Protein AF-A0A9X7XUT9-F1 (afdb_monomer_lite)

pLDDT: mean 89.84, std 11.1, range [37.28, 97.69]

Structure (mmCIF, N/CA/C/O backbone):
data_AF-A0A9X7XUT9-F1
#
_entry.id   AF-A0A9X7XUT9-F1
#
loop_
_atom_site.group_PDB
_atom_site.id
_atom_site.type_symbol
_atom_site.label_atom_id
_atom_site.label_alt_id
_atom_site.label_comp_id
_atom_site.label_asym_id
_atom_site.label_entity_id
_atom_site.label_seq_id
_atom_site.pdbx_PDB_ins_code
_atom_site.Cartn_x
_atom_site.Cartn_y
_atom_site.Cartn_z
_atom_site.occupancy
_atom_site.B_iso_or_equiv
_atom_site.auth_seq_id
_atom_site.auth_comp_id
_atom_site.auth_asym_id
_atom_site.auth_atom_id
_atom_site.pdbx_PDB_model_num
ATOM 1 N N . MET A 1 1 ? 2.422 16.753 -1.104 1.00 60.84 1 MET A N 1
ATOM 2 C CA . MET A 1 1 ? 2.323 15.382 -1.635 1.00 60.84 1 MET A CA 1
ATOM 3 C C . MET A 1 1 ? 1.479 15.443 -2.886 1.00 60.84 1 MET A C 1
ATOM 5 O O . MET A 1 1 ? 0.361 15.949 -2.810 1.00 60.84 1 MET A O 1
ATOM 9 N N . LEU A 1 2 ? 2.039 15.047 -4.026 1.00 81.19 2 LEU A N 1
ATOM 10 C CA . LEU A 1 2 ? 1.293 14.990 -5.283 1.00 81.19 2 LEU A CA 1
ATOM 11 C C . LEU A 1 2 ? 0.638 13.613 -5.379 1.00 81.19 2 LEU A C 1
ATOM 13 O O . LEU A 1 2 ? 1.301 12.605 -5.171 1.00 81.19 2 LEU A O 1
ATOM 17 N N . LEU A 1 3 ? -0.667 13.579 -5.647 1.00 90.44 3 LEU A N 1
ATOM 18 C CA . LEU A 1 3 ? -1.390 12.321 -5.813 1.00 90.44 3 LEU A CA 1
ATOM 19 C C . LEU A 1 3 ? -1.225 11.827 -7.249 1.00 90.44 3 LEU A C 1
ATOM 21 O O . LEU A 1 3 ? -1.396 12.599 -8.193 1.00 90.44 3 LEU A O 1
ATOM 25 N N . VAL A 1 4 ? -0.938 10.542 -7.399 1.00 94.31 4 VAL A N 1
ATOM 26 C CA . VAL A 1 4 ? -0.835 9.857 -8.686 1.00 94.31 4 VAL A CA 1
ATOM 27 C C . VAL A 1 4 ? -2.246 9.533 -9.176 1.00 94.31 4 VAL A C 1
ATOM 29 O O . VAL A 1 4 ? -3.035 8.929 -8.453 1.00 94.31 4 VAL A O 1
ATOM 32 N N . SER A 1 5 ? -2.604 9.944 -10.393 1.00 96.69 5 SER A N 1
ATOM 33 C CA . SER A 1 5 ? -3.893 9.566 -10.989 1.00 96.69 5 SER A CA 1
ATOM 34 C C . SER A 1 5 ? -3.894 8.093 -11.431 1.00 96.69 5 SER A C 1
ATOM 36 O O . SER A 1 5 ? -2.826 7.525 -11.662 1.00 96.69 5 SER A O 1
ATOM 38 N N . PRO A 1 6 ? -5.064 7.459 -11.634 1.00 97.12 6 PRO A N 1
ATOM 39 C CA . PRO A 1 6 ? -5.130 6.110 -12.200 1.00 97.12 6 PRO A CA 1
ATOM 40 C C . PRO A 1 6 ? -4.417 5.987 -13.552 1.00 97.12 6 PRO A C 1
ATOM 42 O O . PRO A 1 6 ? -3.725 5.009 -13.806 1.00 97.12 6 PRO A O 1
ATOM 45 N N . GLU A 1 7 ? -4.547 6.990 -14.421 1.00 97.19 7 GLU A N 1
ATOM 46 C CA . GLU A 1 7 ? -3.875 6.999 -15.722 1.00 97.19 7 GLU A CA 1
ATOM 47 C C . GLU A 1 7 ? -2.352 7.093 -15.569 1.00 97.19 7 GLU A C 1
ATOM 49 O O . GLU A 1 7 ? -1.615 6.387 -16.255 1.00 97.19 7 GLU A O 1
ATOM 54 N N . GLN A 1 8 ? -1.870 7.930 -14.644 1.00 96.06 8 GLN A N 1
ATOM 55 C CA . GLN A 1 8 ? -0.443 8.012 -14.334 1.00 96.06 8 GLN A CA 1
ATOM 56 C C . GLN A 1 8 ? 0.074 6.696 -13.752 1.00 96.06 8 GLN A C 1
ATOM 58 O O . GLN A 1 8 ? 1.130 6.233 -14.168 1.00 96.06 8 GLN A O 1
ATOM 63 N N . TRP A 1 9 ? -0.682 6.072 -12.848 1.00 96.75 9 TRP A N 1
ATOM 64 C CA . TRP A 1 9 ? -0.331 4.787 -12.254 1.00 96.75 9 TRP A CA 1
ATOM 65 C C . TRP A 1 9 ? -0.174 3.701 -13.320 1.00 96.75 9 TRP A C 1
ATOM 67 O O . TRP A 1 9 ? 0.872 3.067 -13.404 1.00 96.75 9 TRP A O 1
ATOM 77 N N . ALA A 1 10 ? -1.170 3.554 -14.199 1.00 96.12 10 ALA A N 1
ATOM 78 C CA . ALA A 1 10 ? -1.128 2.593 -15.299 1.00 96.12 10 ALA A CA 1
ATOM 79 C C . ALA A 1 10 ? 0.067 2.833 -16.239 1.00 96.12 10 ALA A C 1
ATOM 81 O O . ALA A 1 10 ? 0.719 1.890 -16.693 1.00 96.12 10 ALA A O 1
ATOM 82 N N . ASN A 1 11 ? 0.376 4.103 -16.522 1.00 96.12 11 ASN A N 1
ATOM 83 C CA . ASN A 1 11 ? 1.536 4.467 -17.327 1.00 96.12 11 ASN A CA 1
ATOM 84 C C . ASN A 1 11 ? 2.850 4.092 -16.638 1.00 96.12 11 ASN A C 1
ATOM 86 O O . ASN A 1 11 ? 3.762 3.621 -17.316 1.00 96.12 11 ASN A O 1
ATOM 90 N N . TRP A 1 12 ? 2.954 4.271 -15.319 1.00 96.31 12 TRP A N 1
ATOM 91 C CA . TRP A 1 12 ? 4.146 3.902 -14.563 1.00 96.31 12 TRP A CA 1
ATOM 92 C C . TRP A 1 12 ? 4.311 2.391 -14.419 1.00 96.31 12 TRP A C 1
ATOM 94 O O . TRP A 1 12 ? 5.412 1.908 -14.674 1.00 96.31 12 TRP A O 1
ATOM 104 N N . ASP A 1 13 ? 3.239 1.640 -14.147 1.00 95.06 13 ASP A N 1
ATOM 105 C CA . ASP A 1 13 ? 3.275 0.172 -14.175 1.00 95.06 13 ASP A CA 1
ATOM 106 C C . ASP A 1 13 ? 3.800 -0.312 -15.536 1.00 95.06 13 ASP A C 1
ATOM 108 O O . ASP A 1 13 ? 4.730 -1.115 -15.611 1.00 95.06 13 ASP A O 1
ATOM 112 N N . LYS A 1 14 ? 3.255 0.223 -16.639 1.00 95.38 14 LYS A N 1
ATOM 113 C CA . LYS A 1 14 ? 3.696 -0.122 -17.998 1.00 95.38 14 LYS A CA 1
ATOM 114 C C . LYS A 1 14 ? 5.134 0.319 -18.270 1.00 95.38 14 LYS A C 1
ATOM 116 O O . LYS A 1 14 ? 5.873 -0.381 -18.968 1.00 95.38 14 LYS A O 1
ATOM 121 N N . TRP A 1 15 ? 5.534 1.487 -17.777 1.00 95.81 15 TRP A N 1
ATOM 122 C CA . TRP A 1 15 ? 6.884 2.004 -17.956 1.00 95.81 15 TRP A CA 1
ATOM 123 C C . TRP A 1 15 ? 7.905 1.096 -17.274 1.00 95.81 15 TRP A C 1
ATOM 125 O O . TRP A 1 15 ? 8.784 0.579 -17.955 1.00 95.81 15 TRP A O 1
ATOM 135 N N . PHE A 1 16 ? 7.755 0.843 -15.974 1.00 95.38 16 PHE A N 1
ATOM 136 C CA . PHE A 1 16 ? 8.733 0.096 -15.183 1.00 95.38 16 PHE A CA 1
ATOM 137 C C . PHE A 1 16 ? 8.743 -1.401 -15.471 1.00 95.38 16 PHE A C 1
ATOM 139 O O . PHE A 1 16 ? 9.816 -1.996 -15.470 1.00 95.38 16 PHE A O 1
ATOM 146 N N . ASN A 1 17 ? 7.587 -1.999 -15.763 1.00 95.31 17 ASN A N 1
ATOM 147 C CA . ASN A 1 17 ? 7.494 -3.452 -15.896 1.00 95.31 17 ASN A CA 1
ATOM 148 C C . ASN A 1 17 ? 7.594 -3.948 -17.342 1.00 95.31 17 ASN A C 1
ATOM 150 O O . ASN A 1 17 ? 7.944 -5.101 -17.560 1.00 95.31 17 ASN A O 1
ATOM 154 N N . TYR A 1 18 ? 7.341 -3.099 -18.344 1.00 94.75 18 TYR A N 1
ATOM 155 C CA . TYR A 1 18 ? 7.357 -3.522 -19.753 1.00 94.75 18 TYR A CA 1
ATOM 156 C C . TYR A 1 18 ? 8.255 -2.646 -20.624 1.00 94.75 18 TYR A C 1
ATOM 158 O O . TYR A 1 18 ? 9.129 -3.142 -21.331 1.00 94.75 18 TYR A O 1
ATOM 166 N N . THR A 1 19 ? 8.056 -1.330 -20.584 1.00 95.00 19 THR A N 1
ATOM 167 C CA . THR A 1 19 ? 8.662 -0.414 -21.561 1.00 95.00 19 THR A CA 1
ATOM 168 C C . THR A 1 19 ? 10.156 -0.230 -21.309 1.00 95.00 19 THR A C 1
ATOM 170 O O . THR A 1 19 ? 10.961 -0.418 -22.217 1.00 95.00 19 THR A O 1
ATOM 173 N N . LEU A 1 20 ? 10.537 0.106 -20.075 1.00 95.19 20 LEU A N 1
ATOM 174 C CA . LEU A 1 20 ? 11.924 0.315 -19.677 1.00 95.19 20 LEU A CA 1
ATOM 175 C C . LEU A 1 20 ? 12.743 -0.984 -19.791 1.00 95.19 20 LEU A C 1
ATOM 177 O O . LEU A 1 20 ? 13.756 -0.947 -20.489 1.00 95.19 20 LEU A O 1
ATOM 181 N N . PRO A 1 21 ? 12.316 -2.136 -19.230 1.00 95.81 21 PRO A N 1
ATOM 182 C CA . PRO A 1 21 ? 13.039 -3.394 -19.415 1.00 95.81 21 PRO A CA 1
ATOM 183 C C . PRO A 1 21 ? 13.150 -3.799 -20.890 1.00 95.81 21 PRO A C 1
ATOM 185 O O . PRO A 1 21 ? 14.214 -4.226 -21.330 1.00 95.81 21 PRO A O 1
ATOM 188 N N . GLY A 1 22 ? 12.086 -3.611 -21.680 1.00 96.06 22 GLY A N 1
ATOM 189 C CA . GLY A 1 22 ? 12.089 -3.919 -23.111 1.00 96.06 22 GLY A CA 1
ATOM 190 C C . GLY A 1 22 ? 13.108 -3.086 -23.889 1.00 96.06 22 GLY A C 1
ATOM 191 O O . GLY A 1 22 ? 13.904 -3.634 -24.651 1.00 96.06 22 GLY A O 1
ATOM 192 N N . TYR A 1 23 ? 13.148 -1.771 -23.655 1.00 95.31 23 TYR A N 1
ATOM 193 C CA . TYR A 1 23 ? 14.160 -0.912 -24.270 1.00 95.31 23 TYR A CA 1
ATOM 194 C C . TYR A 1 23 ? 15.574 -1.233 -23.791 1.00 95.31 23 TYR A C 1
ATOM 196 O O . TYR A 1 23 ? 16.482 -1.226 -24.616 1.00 95.31 23 TYR A O 1
ATOM 204 N N . ILE A 1 24 ? 15.777 -1.552 -22.508 1.00 95.00 24 ILE A N 1
ATOM 205 C CA . ILE A 1 24 ? 17.089 -1.976 -21.997 1.00 95.00 24 ILE A CA 1
ATOM 206 C C . ILE A 1 24 ? 17.573 -3.225 -22.741 1.00 95.00 24 ILE A C 1
ATOM 208 O O . ILE A 1 24 ? 18.721 -3.256 -23.178 1.00 95.00 24 ILE A O 1
ATOM 212 N N . LEU A 1 25 ? 16.707 -4.222 -22.947 1.00 96.06 25 LEU A N 1
ATOM 213 C CA . LEU A 1 25 ? 17.062 -5.430 -23.696 1.00 96.06 25 LEU A CA 1
ATOM 214 C C . LEU A 1 25 ? 17.386 -5.122 -25.162 1.00 96.06 25 LEU A C 1
ATOM 216 O O . LEU A 1 25 ? 18.429 -5.548 -25.657 1.00 96.06 25 LEU A O 1
ATOM 220 N N . ILE A 1 26 ? 16.531 -4.364 -25.856 1.00 95.81 26 ILE A N 1
ATOM 221 C CA . ILE A 1 26 ? 16.713 -4.049 -27.282 1.00 95.81 26 ILE A CA 1
ATOM 222 C C . ILE A 1 26 ? 17.958 -3.183 -27.495 1.00 95.81 26 ILE A C 1
ATOM 224 O O . ILE A 1 26 ? 18.846 -3.546 -28.267 1.00 95.81 26 ILE A O 1
ATOM 228 N N . LEU A 1 27 ? 18.047 -2.047 -26.799 1.00 96.00 27 LEU A N 1
ATOM 229 C CA . LEU A 1 27 ? 19.153 -1.102 -26.949 1.00 96.00 27 LEU A CA 1
ATOM 230 C C . LEU A 1 27 ? 20.461 -1.684 -26.418 1.00 96.00 27 LEU A C 1
ATOM 232 O O . LEU A 1 27 ? 21.498 -1.478 -27.040 1.00 96.00 27 LEU A O 1
ATOM 236 N N . GLY A 1 28 ? 20.416 -2.451 -25.325 1.00 95.44 28 GLY A N 1
ATOM 237 C CA . GLY A 1 28 ? 21.576 -3.169 -24.802 1.00 95.44 28 GLY A CA 1
ATOM 238 C C . GLY A 1 28 ? 22.108 -4.196 -25.799 1.00 95.44 28 GLY A C 1
ATOM 239 O O . GLY A 1 28 ? 23.307 -4.224 -26.065 1.00 95.44 28 GLY A O 1
ATOM 240 N N . THR A 1 29 ? 21.225 -4.977 -26.430 1.00 97.00 29 THR A N 1
ATOM 241 C CA . THR A 1 29 ? 21.611 -5.953 -27.463 1.00 97.00 29 THR A CA 1
ATOM 242 C C . THR A 1 29 ? 22.223 -5.261 -28.682 1.00 97.00 29 THR A C 1
ATOM 244 O O . THR A 1 29 ? 23.292 -5.660 -29.141 1.00 97.00 29 THR A O 1
ATOM 247 N N . ILE A 1 30 ? 21.597 -4.188 -29.181 1.00 97.00 30 ILE A N 1
ATOM 248 C CA . ILE A 1 30 ? 22.131 -3.410 -30.311 1.00 97.00 30 ILE A CA 1
ATOM 249 C C . ILE A 1 30 ? 23.495 -2.815 -29.951 1.00 97.00 30 ILE A C 1
ATOM 251 O O . ILE A 1 30 ? 24.445 -2.950 -30.719 1.00 97.00 30 ILE A O 1
ATOM 255 N N . PHE A 1 31 ? 23.620 -2.192 -28.779 1.00 96.88 31 PHE A N 1
ATOM 256 C CA . PHE A 1 31 ? 24.882 -1.616 -28.328 1.00 96.88 31 PHE A CA 1
ATOM 257 C C . PHE A 1 31 ? 25.987 -2.672 -28.248 1.00 96.88 31 PHE A C 1
ATOM 259 O O . PHE A 1 31 ? 27.079 -2.431 -28.753 1.00 96.88 31 PHE A O 1
ATOM 266 N N . LEU A 1 32 ? 25.710 -3.852 -27.688 1.00 96.75 32 LEU A N 1
ATOM 267 C CA . LEU A 1 32 ? 26.704 -4.918 -27.566 1.00 96.75 32 LEU A CA 1
ATOM 268 C C . LEU A 1 32 ? 27.127 -5.481 -28.927 1.00 96.75 32 LEU A C 1
ATOM 270 O O . LEU A 1 32 ? 28.319 -5.502 -29.228 1.00 96.75 32 LEU A O 1
ATOM 274 N N . PHE A 1 33 ? 26.178 -5.920 -29.756 1.00 96.50 33 PHE A N 1
ATOM 275 C CA . PHE A 1 33 ? 26.490 -6.668 -30.980 1.00 96.50 33 PHE A CA 1
ATOM 276 C C . PHE A 1 33 ? 26.797 -5.792 -32.197 1.00 96.50 33 PHE A C 1
ATOM 278 O O . PHE A 1 33 ? 27.515 -6.238 -33.087 1.00 96.50 33 PHE A O 1
ATOM 285 N N . VAL A 1 34 ? 26.282 -4.561 -32.253 1.00 95.06 34 VAL A N 1
ATOM 286 C CA . VAL A 1 34 ? 26.513 -3.632 -33.376 1.00 95.06 34 VAL A CA 1
ATOM 287 C C . VAL A 1 34 ? 27.564 -2.579 -33.026 1.00 95.06 34 VAL A C 1
ATOM 289 O O . VAL A 1 34 ? 28.334 -2.169 -33.891 1.00 95.06 34 VAL A O 1
ATOM 292 N N . GLY A 1 35 ? 27.608 -2.141 -31.767 1.00 94.50 35 GLY A N 1
ATOM 293 C CA . GLY A 1 35 ? 28.557 -1.136 -31.295 1.00 94.50 35 GLY A CA 1
ATOM 294 C C . GLY A 1 35 ? 29.836 -1.755 -30.743 1.00 94.50 35 GLY A C 1
ATOM 295 O O . GLY A 1 35 ? 30.885 -1.713 -31.381 1.00 94.50 35 GLY A O 1
ATOM 296 N N . LEU A 1 36 ? 29.748 -2.307 -29.533 1.00 95.56 36 LEU A N 1
ATOM 297 C CA . LEU A 1 36 ? 30.890 -2.650 -28.692 1.00 95.56 36 LEU A CA 1
ATOM 298 C C . LEU A 1 36 ? 31.724 -3.809 -29.250 1.00 95.56 36 LEU A C 1
ATOM 300 O O . LEU A 1 36 ? 32.930 -3.655 -29.409 1.00 95.56 36 LEU A O 1
ATOM 304 N N . ILE A 1 37 ? 31.115 -4.956 -29.562 1.00 95.38 37 ILE A N 1
ATOM 305 C CA . ILE A 1 37 ? 31.851 -6.134 -30.047 1.00 95.38 37 ILE A CA 1
ATOM 306 C C . ILE A 1 37 ? 32.565 -5.831 -31.377 1.00 95.38 37 ILE A C 1
ATOM 308 O O . ILE A 1 37 ? 33.774 -6.053 -31.449 1.00 95.38 37 ILE A O 1
ATOM 312 N N . PRO A 1 38 ? 31.905 -5.269 -32.414 1.00 94.50 38 PRO A N 1
ATOM 313 C CA . PRO A 1 38 ? 32.591 -4.929 -33.658 1.00 94.50 38 PRO A CA 1
ATOM 314 C C . PRO A 1 38 ? 33.712 -3.913 -33.460 1.00 94.50 38 PRO A C 1
ATOM 316 O O . PRO A 1 38 ? 34.760 -4.057 -34.077 1.00 94.50 38 PRO A O 1
ATOM 319 N N . PHE A 1 39 ? 33.522 -2.919 -32.588 1.00 94.25 39 PHE A N 1
ATOM 320 C CA . PHE A 1 39 ? 34.554 -1.941 -32.247 1.00 94.25 39 PHE A CA 1
ATOM 321 C C . PHE A 1 39 ? 35.791 -2.583 -31.616 1.00 94.25 39 PHE A C 1
ATOM 323 O O . PHE A 1 39 ? 36.907 -2.274 -32.025 1.00 94.25 39 PHE A O 1
ATOM 330 N N . LEU A 1 40 ? 35.595 -3.505 -30.670 1.00 93.94 40 LEU A N 1
ATOM 331 C CA . LEU A 1 40 ? 36.688 -4.199 -29.986 1.00 93.94 40 LEU A CA 1
ATOM 332 C C . LEU A 1 40 ? 37.381 -5.247 -30.869 1.00 93.94 40 LEU A C 1
ATOM 334 O O . LEU A 1 40 ? 38.575 -5.490 -30.708 1.00 93.94 40 LEU A O 1
ATOM 338 N N . CYS A 1 41 ? 36.656 -5.890 -31.787 1.00 94.00 41 CYS A N 1
ATOM 339 C CA . CYS A 1 41 ? 37.201 -6.969 -32.616 1.00 94.00 41 CYS A CA 1
ATOM 340 C C . CYS A 1 41 ? 37.764 -6.482 -33.959 1.00 94.00 41 CYS A C 1
ATOM 342 O O . CYS A 1 41 ? 38.717 -7.065 -34.472 1.00 94.00 41 CYS A O 1
ATOM 344 N N . VAL A 1 42 ? 37.187 -5.433 -34.549 1.00 88.12 42 VAL A N 1
ATOM 345 C CA . VAL A 1 42 ? 37.530 -4.945 -35.889 1.00 88.12 42 VAL A CA 1
ATOM 346 C C . VAL A 1 42 ? 37.737 -3.437 -35.818 1.00 88.12 42 VAL A C 1
ATOM 348 O O . VAL A 1 42 ? 36.788 -2.666 -35.746 1.00 88.12 42 VAL A O 1
ATOM 351 N N . HIS A 1 43 ? 38.987 -2.988 -35.870 1.00 82.25 43 HIS A N 1
ATOM 352 C CA . HIS A 1 43 ? 39.334 -1.577 -35.691 1.00 82.25 43 HIS A CA 1
ATOM 353 C C . HIS A 1 43 ? 39.356 -0.838 -37.037 1.00 82.25 43 HIS A C 1
ATOM 355 O O . HIS A 1 43 ? 40.407 -0.685 -37.658 1.00 82.25 43 HIS A O 1
ATOM 361 N N . ASN A 1 44 ? 38.190 -0.389 -37.518 1.00 93.12 44 ASN A N 1
ATOM 362 C CA . ASN A 1 44 ? 38.074 0.386 -38.757 1.00 93.12 44 ASN A CA 1
ATOM 363 C C . ASN A 1 44 ? 37.087 1.560 -38.623 1.00 93.12 44 ASN A C 1
ATOM 365 O O . ASN A 1 44 ? 36.297 1.638 -37.690 1.00 93.12 44 ASN A O 1
ATOM 369 N N . LYS A 1 45 ? 37.089 2.494 -39.582 1.00 93.62 45 LYS A N 1
ATOM 370 C CA . LYS A 1 45 ? 36.258 3.712 -39.504 1.00 93.62 45 LYS A CA 1
ATOM 371 C C . LYS A 1 45 ? 34.757 3.430 -39.308 1.00 93.62 45 LYS A C 1
ATOM 373 O O . LYS A 1 45 ? 34.070 4.215 -38.655 1.00 93.62 45 LYS A O 1
ATOM 378 N N . ILE A 1 46 ? 34.248 2.323 -39.852 1.00 94.38 46 ILE A N 1
ATOM 379 C CA . ILE A 1 46 ? 32.833 1.945 -39.746 1.00 94.38 46 ILE A CA 1
ATOM 380 C C . ILE A 1 46 ? 32.502 1.531 -38.310 1.00 94.38 46 ILE A C 1
ATOM 382 O O . ILE A 1 46 ? 31.541 2.048 -37.748 1.00 94.38 46 ILE A O 1
ATOM 386 N N . THR A 1 47 ? 33.302 0.665 -37.686 1.00 94.44 47 THR A N 1
ATOM 387 C CA . THR A 1 47 ? 33.032 0.175 -36.324 1.00 94.44 47 THR A CA 1
ATOM 388 C C . THR A 1 47 ? 33.163 1.269 -35.268 1.00 94.44 47 THR A C 1
ATOM 390 O O . THR A 1 47 ? 32.325 1.348 -34.374 1.00 94.44 47 THR A O 1
ATOM 393 N N . TYR A 1 48 ? 34.118 2.194 -35.423 1.00 94.19 48 TYR A N 1
ATOM 394 C CA . TYR A 1 48 ? 34.196 3.410 -34.599 1.00 94.19 48 TYR A CA 1
ATOM 395 C C . TYR A 1 48 ? 32.937 4.277 -34.741 1.00 94.19 48 TYR A C 1
ATOM 397 O O . TYR A 1 48 ? 32.418 4.788 -33.748 1.00 94.19 48 TYR A O 1
ATOM 405 N N . THR A 1 49 ? 32.419 4.424 -35.965 1.00 95.38 49 THR A N 1
ATOM 406 C CA . THR A 1 49 ? 31.193 5.197 -36.215 1.00 95.38 49 THR A CA 1
ATOM 407 C C . THR A 1 49 ? 29.974 4.519 -35.584 1.00 95.38 49 THR A C 1
ATOM 409 O O . THR A 1 49 ? 29.201 5.179 -34.895 1.00 95.38 49 THR A O 1
ATOM 412 N N . LEU A 1 50 ? 29.815 3.203 -35.763 1.00 94.94 50 LEU A N 1
ATOM 413 C CA . LEU A 1 50 ? 28.715 2.429 -35.175 1.00 94.94 50 LEU A CA 1
ATOM 414 C C . LEU A 1 50 ? 28.744 2.461 -33.645 1.00 94.94 50 LEU A C 1
ATOM 416 O O . LEU A 1 50 ? 27.704 2.664 -33.015 1.00 94.94 50 LEU A O 1
ATOM 420 N N . PHE A 1 51 ? 29.925 2.330 -33.041 1.00 96.25 51 PHE A N 1
ATOM 421 C CA . PHE A 1 51 ? 30.095 2.474 -31.600 1.00 96.25 51 PHE A CA 1
ATOM 422 C C . PHE A 1 51 ? 29.703 3.872 -31.114 1.00 96.25 51 PHE A C 1
ATOM 424 O O . PHE A 1 51 ? 28.922 3.995 -30.172 1.00 96.25 51 PHE A O 1
ATOM 431 N N . GLY A 1 52 ? 30.164 4.930 -31.790 1.00 96.00 52 GLY A N 1
ATOM 432 C CA . GLY A 1 52 ? 29.786 6.304 -31.456 1.00 96.00 52 GLY A CA 1
ATOM 433 C C . GLY A 1 52 ? 28.273 6.531 -31.532 1.00 96.00 52 GLY A C 1
ATOM 434 O O . GLY A 1 52 ? 27.674 7.030 -30.580 1.00 96.00 52 GLY A O 1
ATOM 435 N N . VAL A 1 53 ? 27.635 6.101 -32.625 1.00 96.75 53 VAL A N 1
ATOM 436 C CA . VAL A 1 53 ? 26.183 6.242 -32.829 1.00 96.75 53 VAL A CA 1
ATOM 437 C C . VAL A 1 53 ? 25.394 5.484 -31.760 1.00 96.75 53 VAL A C 1
ATOM 439 O O . VAL A 1 53 ? 24.532 6.068 -31.104 1.00 96.75 53 VAL A O 1
ATOM 442 N N . THR A 1 54 ? 25.697 4.202 -31.543 1.00 96.38 54 THR A N 1
ATOM 443 C CA . THR A 1 54 ? 24.999 3.382 -30.536 1.00 96.38 54 THR A CA 1
ATOM 444 C C . THR A 1 54 ? 25.204 3.913 -29.115 1.00 96.38 54 THR A C 1
ATOM 446 O O . THR A 1 54 ? 24.259 3.909 -28.327 1.00 96.38 54 THR A O 1
ATOM 449 N N . THR A 1 55 ? 26.385 4.458 -28.804 1.00 96.12 55 THR A N 1
ATOM 450 C CA . THR A 1 55 ? 26.668 5.114 -27.517 1.00 96.12 55 THR A CA 1
ATOM 451 C C . THR A 1 55 ? 25.809 6.358 -27.313 1.00 96.12 55 THR A C 1
ATOM 453 O O . THR A 1 55 ? 25.208 6.512 -26.251 1.00 96.12 55 THR A O 1
ATOM 456 N N . VAL A 1 56 ? 25.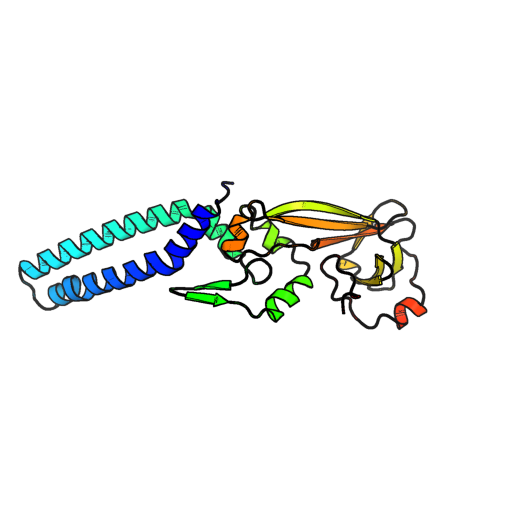703 7.235 -28.319 1.00 96.75 56 VAL A N 1
ATOM 457 C CA . VAL A 1 56 ? 24.867 8.444 -28.228 1.00 96.75 56 VAL A CA 1
ATOM 458 C C . VAL A 1 56 ? 23.409 8.068 -27.967 1.00 96.75 56 VAL A C 1
ATOM 460 O O . VAL A 1 56 ? 22.809 8.602 -27.037 1.00 96.75 56 VAL A O 1
ATOM 463 N N . PHE A 1 57 ? 22.862 7.097 -28.708 1.00 94.56 57 PHE A N 1
ATOM 464 C CA . PHE A 1 57 ? 21.499 6.611 -28.475 1.00 94.56 57 PHE A CA 1
ATOM 465 C C . PHE A 1 57 ? 21.301 6.068 -27.056 1.00 94.56 57 PHE A C 1
ATOM 467 O O . PHE A 1 57 ? 20.303 6.398 -26.412 1.00 94.56 57 PHE A O 1
ATOM 474 N N . LEU A 1 58 ? 22.251 5.275 -26.550 1.00 95.06 58 LEU A N 1
ATOM 475 C CA . LEU A 1 58 ? 22.181 4.718 -25.201 1.00 95.06 58 LEU A CA 1
ATOM 476 C C . LEU A 1 58 ? 22.197 5.826 -24.138 1.00 95.06 58 LEU A C 1
ATOM 478 O O . LEU A 1 58 ? 21.356 5.825 -23.243 1.00 95.06 58 LEU A O 1
ATOM 482 N N . VAL A 1 59 ? 23.098 6.804 -24.257 1.00 95.44 59 VAL A N 1
ATOM 483 C CA . VAL A 1 59 ? 23.195 7.934 -23.317 1.00 95.44 59 VAL A CA 1
ATOM 484 C C . VAL A 1 59 ? 21.933 8.796 -23.354 1.00 95.44 59 VAL A C 1
ATOM 486 O O . VAL A 1 59 ? 21.416 9.165 -22.299 1.00 95.44 59 VAL A O 1
ATOM 489 N N . THR A 1 60 ? 21.386 9.080 -24.540 1.00 95.44 60 THR A N 1
ATOM 490 C CA . THR A 1 60 ? 20.113 9.806 -24.665 1.00 95.44 60 THR A CA 1
ATOM 491 C C . THR A 1 60 ? 18.972 9.042 -23.993 1.00 95.44 60 THR A C 1
ATOM 493 O O . THR A 1 60 ? 18.211 9.631 -23.225 1.00 95.44 60 THR A O 1
ATOM 496 N N . PHE A 1 61 ? 18.873 7.730 -24.222 1.00 95.25 61 PHE A N 1
ATOM 497 C CA . PHE A 1 61 ? 17.862 6.892 -23.582 1.00 95.25 61 PHE A CA 1
ATOM 498 C C . PHE A 1 61 ? 18.005 6.872 -22.054 1.00 95.25 61 PHE A C 1
ATOM 500 O O . PHE A 1 61 ? 17.015 7.057 -21.348 1.00 95.25 61 PHE A O 1
ATOM 507 N N . LEU A 1 62 ? 19.227 6.716 -21.536 1.00 93.75 62 LEU A N 1
ATOM 508 C CA . LEU A 1 62 ? 19.502 6.765 -20.098 1.00 93.75 62 LEU A CA 1
ATOM 509 C C . LEU A 1 62 ? 19.113 8.119 -19.493 1.00 93.75 62 LEU A C 1
ATOM 511 O O . LEU A 1 62 ? 18.528 8.156 -18.412 1.00 93.75 62 LEU A O 1
ATOM 515 N N . GLY A 1 63 ? 19.360 9.221 -20.209 1.00 94.81 63 GLY A N 1
ATOM 516 C CA . GLY A 1 63 ? 18.894 10.550 -19.817 1.00 94.81 63 GLY A CA 1
ATOM 517 C C . GLY A 1 63 ? 17.369 10.616 -19.692 1.00 94.81 63 GLY A C 1
ATOM 518 O O . GLY A 1 63 ? 16.852 11.049 -18.662 1.00 94.81 63 GLY A O 1
ATOM 519 N N . ILE A 1 64 ? 16.634 10.124 -20.695 1.00 93.75 64 ILE A N 1
ATOM 520 C CA . ILE A 1 64 ? 15.162 10.060 -20.661 1.00 93.75 64 ILE A CA 1
ATOM 521 C C . ILE A 1 64 ? 14.678 9.198 -19.487 1.00 93.75 64 ILE A C 1
ATOM 523 O O . ILE A 1 64 ? 13.790 9.618 -18.742 1.00 93.75 64 ILE A O 1
ATOM 527 N N . ALA A 1 65 ? 15.270 8.017 -19.293 1.00 94.06 65 ALA A N 1
ATOM 528 C CA . ALA A 1 65 ? 14.915 7.111 -18.206 1.00 94.06 65 ALA A CA 1
ATOM 529 C C . ALA A 1 65 ? 15.154 7.745 -16.827 1.00 94.06 65 ALA A C 1
ATOM 531 O O . ALA A 1 65 ? 14.310 7.618 -15.939 1.00 94.06 65 ALA A O 1
ATOM 532 N N . TYR A 1 66 ? 16.249 8.491 -16.667 1.00 93.62 66 TYR A N 1
ATOM 533 C CA . TYR A 1 66 ? 16.552 9.233 -15.447 1.00 93.62 66 TYR A CA 1
ATOM 534 C C . TYR A 1 66 ? 15.488 10.297 -15.136 1.00 93.62 66 TYR A C 1
ATOM 536 O O . TYR A 1 66 ? 14.972 10.346 -14.016 1.00 93.62 66 TYR A O 1
ATOM 544 N N . PHE A 1 67 ? 15.105 11.118 -16.121 1.00 93.06 67 PHE A N 1
ATOM 545 C CA . PHE A 1 67 ? 14.053 12.122 -15.926 1.00 93.06 67 PHE A CA 1
ATOM 546 C C . PHE A 1 67 ? 12.700 11.479 -15.612 1.00 93.06 67 PHE A C 1
ATOM 548 O O . PHE A 1 67 ? 12.020 11.915 -14.683 1.00 93.06 67 PHE A O 1
ATOM 555 N N . LYS A 1 68 ? 12.346 10.396 -16.313 1.00 91.94 68 LYS A N 1
ATOM 556 C CA . LYS A 1 68 ? 11.127 9.625 -16.039 1.00 91.94 68 LYS A CA 1
ATOM 557 C C . LYS A 1 68 ? 11.101 9.070 -14.615 1.00 91.94 68 LYS A C 1
ATOM 559 O O . LYS A 1 68 ? 10.083 9.193 -13.944 1.00 91.94 68 LYS A O 1
ATOM 564 N N . ASN A 1 69 ? 12.223 8.544 -14.122 1.00 90.25 69 ASN A N 1
ATOM 565 C CA . ASN A 1 69 ? 12.330 8.046 -12.750 1.00 90.25 69 ASN A CA 1
ATOM 566 C C . ASN A 1 69 ? 12.131 9.155 -11.699 1.00 90.25 69 ASN A C 1
ATOM 568 O O . ASN A 1 69 ? 11.519 8.937 -10.654 1.00 90.25 69 ASN A O 1
ATOM 572 N N . LYS A 1 70 ? 12.613 10.371 -11.982 1.00 89.44 70 LYS A N 1
ATOM 573 C CA . LYS A 1 70 ? 12.397 11.532 -11.108 1.00 89.44 70 LYS A CA 1
ATOM 574 C C . LYS A 1 70 ? 10.918 11.935 -11.056 1.00 89.44 70 LYS A C 1
ATOM 576 O O . LYS A 1 70 ? 10.402 12.225 -9.976 1.00 89.44 70 LYS A O 1
ATOM 581 N N . GLU A 1 71 ? 10.225 11.916 -12.195 1.00 91.00 71 GLU A N 1
ATOM 582 C CA . GLU A 1 71 ? 8.780 12.193 -12.284 1.00 91.00 71 GLU A CA 1
ATOM 583 C C . GLU A 1 71 ? 7.927 11.157 -11.531 1.00 91.00 71 GLU A C 1
ATOM 585 O O . GLU A 1 71 ? 6.874 11.498 -10.995 1.00 91.00 71 GLU A O 1
ATOM 590 N N . SER A 1 72 ? 8.382 9.906 -11.443 1.00 92.94 72 SER A N 1
ATOM 591 C CA . SER A 1 72 ? 7.645 8.810 -10.807 1.00 92.94 72 SER A CA 1
ATOM 592 C C . SER A 1 72 ? 7.853 8.683 -9.294 1.00 92.94 72 SER A C 1
ATOM 594 O O . SER A 1 72 ? 7.462 7.671 -8.722 1.00 92.94 72 SER A O 1
ATOM 596 N N . THR A 1 73 ? 8.466 9.664 -8.624 1.00 92.75 73 THR A N 1
ATOM 597 C CA . THR A 1 73 ? 8.856 9.556 -7.200 1.00 92.75 73 THR A CA 1
ATOM 598 C C . THR A 1 73 ? 7.699 9.133 -6.283 1.00 92.75 73 THR A C 1
ATOM 600 O O . THR A 1 73 ? 7.856 8.215 -5.482 1.00 92.75 73 THR A O 1
ATOM 603 N N . GLU A 1 74 ? 6.525 9.763 -6.411 1.00 93.06 74 GLU A N 1
ATOM 604 C CA . GLU A 1 74 ? 5.356 9.428 -5.578 1.00 93.06 74 GLU A CA 1
ATOM 605 C C . GLU A 1 74 ? 4.804 8.034 -5.918 1.00 93.06 74 GLU A C 1
ATOM 607 O O . GLU A 1 74 ? 4.440 7.285 -5.017 1.00 93.06 74 GLU A O 1
ATOM 612 N N . TYR A 1 75 ? 4.832 7.637 -7.198 1.00 95.44 75 TYR A N 1
ATOM 613 C CA . TYR A 1 75 ? 4.476 6.275 -7.608 1.00 95.44 75 TYR A CA 1
ATOM 614 C C . TYR A 1 75 ? 5.419 5.246 -6.981 1.00 95.44 75 TYR A C 1
ATOM 616 O O . TYR A 1 75 ? 4.944 4.310 -6.359 1.00 95.44 75 TYR A O 1
ATOM 624 N N . VAL A 1 76 ? 6.742 5.424 -7.088 1.00 93.94 76 VAL A N 1
ATOM 625 C CA . VAL A 1 76 ? 7.726 4.467 -6.547 1.00 93.94 76 VAL A CA 1
ATOM 626 C C . VAL A 1 76 ? 7.585 4.343 -5.031 1.00 93.94 76 VAL A C 1
ATOM 628 O O . VAL A 1 76 ? 7.659 3.241 -4.490 1.00 93.94 76 VAL A O 1
ATOM 631 N N . LYS A 1 77 ? 7.335 5.467 -4.351 1.00 94.38 77 LYS A N 1
ATOM 632 C CA . LYS A 1 77 ? 7.094 5.498 -2.909 1.00 94.38 77 LYS A CA 1
ATOM 633 C C . LYS A 1 77 ? 5.856 4.693 -2.520 1.00 94.38 77 LYS A C 1
ATOM 635 O O . LYS A 1 77 ? 5.943 3.893 -1.598 1.00 94.38 77 LYS A O 1
ATOM 640 N N . GLU A 1 78 ? 4.725 4.900 -3.192 1.00 95.50 78 GLU A N 1
ATOM 641 C CA . GLU A 1 78 ? 3.490 4.160 -2.908 1.00 95.50 78 GLU A CA 1
ATOM 642 C C . GLU A 1 78 ? 3.600 2.687 -3.341 1.00 95.50 78 GLU A C 1
ATOM 644 O O . GLU A 1 78 ? 3.185 1.795 -2.607 1.00 95.50 78 GLU A O 1
ATOM 649 N N . ASN A 1 79 ? 4.244 2.409 -4.477 1.00 94.62 79 ASN A N 1
ATOM 650 C CA . ASN A 1 79 ? 4.423 1.062 -5.022 1.00 94.62 79 ASN A CA 1
ATOM 651 C C . ASN A 1 79 ? 5.174 0.121 -4.064 1.00 94.62 79 ASN A C 1
ATOM 653 O O . ASN A 1 79 ? 4.928 -1.079 -4.064 1.00 94.62 79 ASN A O 1
ATOM 657 N N . HIS A 1 80 ? 6.062 0.657 -3.220 1.00 93.00 80 HIS A N 1
ATOM 658 C CA . HIS A 1 80 ? 6.778 -0.118 -2.202 1.00 93.00 80 HIS A CA 1
ATOM 659 C C . HIS A 1 80 ? 5.856 -0.757 -1.148 1.00 93.00 80 HIS A C 1
ATOM 661 O O . HIS A 1 80 ? 6.224 -1.756 -0.540 1.00 93.00 80 HIS A O 1
ATOM 667 N N . TYR A 1 81 ? 4.665 -0.195 -0.935 1.00 94.25 81 TYR A N 1
ATOM 668 C CA . TYR A 1 81 ? 3.703 -0.664 0.065 1.00 94.25 81 TYR A CA 1
ATOM 669 C C . TYR A 1 81 ? 2.595 -1.532 -0.534 1.00 94.25 81 TYR A C 1
ATOM 671 O O . TYR A 1 81 ? 1.586 -1.780 0.123 1.00 94.25 81 TYR A O 1
ATOM 679 N N . LEU A 1 82 ? 2.730 -1.970 -1.786 1.00 94.62 82 LEU A N 1
ATOM 680 C CA . LEU A 1 82 ? 1.757 -2.883 -2.368 1.00 94.62 82 LEU A CA 1
ATOM 681 C C . LEU A 1 82 ? 1.908 -4.271 -1.755 1.00 94.62 82 LEU A C 1
ATOM 683 O O . LEU A 1 82 ? 2.977 -4.873 -1.780 1.00 94.62 82 LEU A O 1
ATOM 687 N N . THR A 1 83 ? 0.799 -4.781 -1.240 1.00 93.62 83 THR A N 1
ATOM 688 C CA . THR A 1 83 ? 0.664 -6.133 -0.700 1.00 93.62 83 THR A CA 1
ATOM 689 C C . THR A 1 83 ? -0.650 -6.739 -1.207 1.00 93.62 83 THR A C 1
ATOM 691 O O . THR A 1 83 ? -1.497 -5.999 -1.736 1.00 93.62 83 THR A O 1
ATOM 694 N N . PRO A 1 84 ? -0.880 -8.050 -1.009 1.00 93.69 84 PRO A N 1
ATOM 695 C CA . PRO A 1 84 ? -2.144 -8.685 -1.386 1.00 93.69 84 PRO A CA 1
ATOM 696 C C . PRO A 1 84 ? -3.367 -8.103 -0.657 1.00 93.69 84 PRO A C 1
ATOM 698 O O . PRO A 1 84 ? -4.492 -8.276 -1.107 1.00 93.69 84 PRO A O 1
ATOM 701 N N . MET A 1 85 ? -3.169 -7.341 0.428 1.00 92.69 85 MET A N 1
ATOM 702 C CA . MET A 1 85 ? -4.241 -6.608 1.111 1.00 92.69 85 MET A CA 1
ATOM 703 C C . MET A 1 85 ? -4.898 -5.543 0.222 1.00 92.69 85 MET A C 1
ATOM 705 O O . MET A 1 85 ? -6.084 -5.254 0.359 1.00 92.69 85 MET A O 1
ATOM 709 N N . VAL A 1 86 ? -4.114 -4.898 -0.645 1.00 95.06 86 VAL A N 1
ATOM 710 C CA . VAL A 1 86 ? -4.517 -3.675 -1.358 1.00 95.06 86 VAL A CA 1
ATOM 711 C C . VAL A 1 86 ? -4.483 -3.819 -2.871 1.00 95.06 86 VAL A C 1
ATOM 713 O O . VAL A 1 86 ? -5.033 -2.949 -3.551 1.00 95.06 86 VAL A O 1
ATOM 716 N N . ARG A 1 87 ? -3.862 -4.880 -3.401 1.00 95.94 87 ARG A N 1
ATOM 717 C CA . ARG A 1 87 ? -3.754 -5.144 -4.837 1.00 95.94 87 ARG A CA 1
ATOM 718 C C . ARG A 1 87 ? -3.826 -6.644 -5.137 1.00 95.94 87 ARG A C 1
ATOM 720 O O . ARG A 1 87 ? -3.220 -7.438 -4.438 1.00 95.94 87 ARG A O 1
ATOM 727 N N . GLU A 1 88 ? -4.526 -7.015 -6.205 1.00 96.50 88 GLU A N 1
ATOM 728 C CA . GLU A 1 88 ? -4.778 -8.408 -6.620 1.00 96.50 88 GLU A CA 1
ATOM 729 C C . GLU A 1 88 ? -3.567 -9.104 -7.262 1.00 96.50 88 GLU A C 1
ATOM 731 O O . GLU A 1 88 ? -3.546 -10.325 -7.412 1.00 96.50 88 GLU A O 1
ATOM 736 N N . TYR A 1 89 ? -2.557 -8.339 -7.672 1.00 95.69 89 TYR A N 1
ATOM 737 C CA . TYR A 1 89 ? -1.356 -8.872 -8.302 1.00 95.69 89 TYR A CA 1
ATOM 738 C C . TYR A 1 89 ? -0.121 -8.046 -7.960 1.00 95.69 89 TYR A C 1
ATOM 740 O O . TYR A 1 89 ? -0.202 -6.846 -7.677 1.00 95.69 89 TYR A O 1
ATOM 748 N N . ASP A 1 90 ? 1.026 -8.704 -8.065 1.00 93.50 90 ASP A N 1
ATOM 749 C CA . ASP A 1 90 ? 2.340 -8.086 -8.143 1.00 93.50 90 ASP A CA 1
ATOM 750 C C . ASP A 1 90 ? 2.703 -7.833 -9.613 1.00 93.50 90 ASP A C 1
ATOM 752 O O . ASP A 1 90 ? 2.596 -8.726 -10.463 1.00 93.50 90 ASP A O 1
ATOM 756 N N . ALA A 1 91 ? 3.097 -6.603 -9.935 1.00 92.75 91 ALA A N 1
ATOM 757 C CA . ALA A 1 91 ? 3.520 -6.253 -11.284 1.00 92.75 91 ALA A CA 1
ATOM 758 C C . ALA A 1 91 ? 4.998 -6.626 -11.443 1.00 92.75 91 ALA A C 1
ATOM 760 O O . ALA A 1 91 ? 5.863 -6.052 -10.787 1.00 92.75 91 ALA A O 1
ATOM 761 N N . GLN A 1 92 ? 5.284 -7.585 -12.319 1.00 91.94 92 GLN A N 1
ATOM 762 C CA . GLN A 1 92 ? 6.623 -8.117 -12.548 1.00 91.94 92 GLN A CA 1
ATOM 763 C C . GLN A 1 92 ? 7.126 -7.740 -13.939 1.00 91.94 92 GLN A C 1
ATOM 765 O O . GLN A 1 92 ? 6.369 -7.344 -14.827 1.00 91.94 92 GLN A O 1
ATOM 770 N N . ILE A 1 93 ? 8.432 -7.884 -14.160 1.00 93.56 93 ILE A N 1
ATOM 771 C CA . ILE A 1 93 ? 9.021 -7.617 -15.471 1.00 93.56 93 ILE A CA 1
ATOM 772 C C . ILE A 1 93 ? 8.342 -8.522 -16.518 1.00 93.56 93 ILE A C 1
ATOM 774 O O . ILE A 1 93 ? 8.380 -9.748 -16.426 1.00 93.56 93 ILE A O 1
ATOM 778 N N . PHE A 1 94 ? 7.696 -7.891 -17.499 1.00 93.81 94 PHE A N 1
ATOM 779 C CA . PHE A 1 94 ? 6.925 -8.484 -18.596 1.00 93.81 94 PHE A CA 1
ATOM 780 C C . PHE A 1 94 ? 5.695 -9.325 -18.220 1.00 93.81 94 PHE A C 1
ATOM 782 O O . PHE A 1 94 ? 5.135 -9.982 -19.098 1.00 93.81 94 PHE A O 1
ATOM 789 N N . SER A 1 95 ? 5.240 -9.317 -16.966 1.00 94.12 95 SER A N 1
ATOM 790 C CA . SER A 1 95 ? 4.052 -10.083 -16.566 1.00 94.12 95 SER A CA 1
ATOM 791 C C . SER A 1 95 ? 3.412 -9.561 -15.281 1.00 94.12 95 SER A C 1
ATOM 793 O O . SER A 1 95 ? 4.003 -8.779 -14.547 1.00 94.12 95 SER A O 1
ATOM 795 N N . ASN A 1 96 ? 2.192 -10.006 -14.990 1.00 94.94 96 ASN A N 1
ATOM 796 C CA . ASN A 1 96 ? 1.566 -9.800 -13.686 1.00 94.94 96 ASN A CA 1
ATOM 797 C C . ASN A 1 96 ? 1.471 -11.151 -12.979 1.00 94.94 96 ASN A C 1
ATOM 799 O O . ASN A 1 96 ? 0.953 -12.111 -13.557 1.00 94.94 96 ASN A O 1
ATOM 803 N N . LYS A 1 97 ? 1.931 -11.217 -11.730 1.00 95.38 97 LYS A N 1
ATOM 804 C CA . LYS A 1 97 ? 1.758 -12.385 -10.870 1.00 95.38 97 LYS A CA 1
ATOM 805 C C . LYS A 1 97 ? 0.556 -12.146 -9.963 1.00 95.38 97 LYS A C 1
ATOM 807 O O . LYS A 1 97 ? 0.643 -11.378 -9.009 1.00 95.38 97 LYS A O 1
ATOM 812 N N . TYR A 1 98 ? -0.560 -12.790 -10.277 1.00 96.00 98 TYR A N 1
ATOM 813 C CA . TYR A 1 98 ? -1.764 -12.729 -9.451 1.00 96.00 98 TYR A CA 1
ATOM 814 C C . TYR A 1 98 ? -1.555 -13.496 -8.146 1.00 96.00 98 TYR A C 1
ATOM 816 O O . TYR A 1 98 ? -0.964 -14.580 -8.155 1.00 96.00 98 TYR A O 1
ATOM 824 N N . TYR A 1 99 ? -2.011 -12.910 -7.041 1.00 95.12 99 TYR A N 1
ATOM 825 C CA . TYR A 1 99 ? -2.007 -13.578 -5.744 1.00 95.12 99 TYR A CA 1
ATOM 826 C C . TYR A 1 99 ? -3.104 -14.639 -5.685 1.00 95.12 99 TYR A C 1
ATOM 828 O O . TYR A 1 99 ? -4.082 -14.587 -6.437 1.00 95.12 99 TYR A O 1
ATOM 836 N N . ASP A 1 100 ? -2.938 -15.599 -4.779 1.00 94.12 100 ASP A N 1
ATOM 837 C CA . ASP A 1 100 ? -3.995 -16.561 -4.495 1.00 94.12 100 ASP A CA 1
ATOM 838 C C . ASP A 1 100 ? -5.191 -15.826 -3.850 1.00 94.12 100 ASP A C 1
ATOM 840 O O . ASP A 1 100 ? -4.986 -15.022 -2.933 1.00 94.12 100 ASP A O 1
ATOM 844 N N . PRO A 1 101 ? -6.440 -16.058 -4.292 1.00 92.44 101 PRO A N 1
ATOM 845 C CA . PRO A 1 101 ? -7.615 -15.511 -3.621 1.00 92.44 101 PRO A CA 1
ATOM 846 C C . PRO A 1 101 ? -7.659 -15.795 -2.113 1.00 92.44 101 PRO A C 1
ATOM 848 O O . PRO A 1 101 ? -8.106 -14.931 -1.359 1.00 92.44 101 PRO A O 1
ATOM 851 N N . GLU A 1 102 ? -7.175 -16.955 -1.657 1.00 89.88 102 GLU A N 1
ATOM 852 C CA . GLU A 1 102 ? -7.110 -17.295 -0.229 1.00 89.88 102 GLU A CA 1
ATOM 853 C C . GLU A 1 102 ? -6.101 -16.421 0.528 1.00 89.88 102 GLU A C 1
ATOM 855 O O . GLU A 1 102 ? -6.350 -16.027 1.668 1.00 89.88 102 GLU A O 1
ATOM 860 N N . GLU A 1 103 ? -4.987 -16.059 -0.115 1.00 89.19 103 GLU A N 1
ATOM 861 C CA . GLU A 1 103 ? -3.997 -15.135 0.446 1.00 89.19 103 GLU A CA 1
ATOM 862 C C . GLU A 1 103 ? -4.604 -13.737 0.615 1.00 89.19 103 GLU A C 1
ATOM 864 O O . GLU A 1 103 ? -4.511 -13.147 1.692 1.00 89.19 103 GLU A O 1
ATOM 869 N N . ILE A 1 104 ? -5.290 -13.230 -0.415 1.00 89.19 104 ILE A N 1
ATOM 870 C CA . ILE A 1 104 ? -5.999 -11.941 -0.361 1.00 89.19 104 ILE A CA 1
ATOM 871 C C . ILE A 1 104 ? -7.065 -11.957 0.745 1.00 89.19 104 ILE A C 1
ATOM 873 O O . ILE A 1 104 ? -7.185 -10.999 1.514 1.00 89.19 104 ILE A O 1
ATOM 877 N N . GLU A 1 105 ? -7.826 -13.047 0.851 1.00 85.56 105 GLU A N 1
ATOM 878 C CA . GLU A 1 105 ? -8.860 -13.212 1.872 1.00 85.56 105 GLU A CA 1
ATOM 879 C C . GLU A 1 105 ? -8.267 -13.194 3.284 1.00 85.56 105 GLU A C 1
ATOM 881 O O . GLU A 1 105 ? -8.798 -12.521 4.170 1.00 85.56 105 GLU A O 1
ATOM 886 N N . ALA A 1 106 ? -7.127 -13.858 3.493 1.00 84.38 106 ALA A N 1
ATOM 887 C CA . ALA A 1 106 ? -6.446 -13.880 4.782 1.00 84.38 106 ALA A CA 1
ATOM 888 C C . ALA A 1 106 ? -6.069 -12.468 5.268 1.00 84.38 106 ALA A C 1
ATOM 890 O O . ALA A 1 106 ? -6.178 -12.179 6.463 1.00 84.38 106 ALA A O 1
ATOM 891 N N . PHE A 1 107 ? -5.715 -11.546 4.363 1.00 83.50 107 PHE A N 1
ATOM 892 C CA . PHE A 1 107 ? -5.415 -10.155 4.729 1.00 83.50 107 PHE A CA 1
ATOM 893 C C . PHE A 1 107 ? -6.619 -9.381 5.278 1.00 83.50 107 PHE A C 1
ATOM 895 O O . PHE A 1 107 ? -6.425 -8.404 6.009 1.00 83.50 107 PHE A O 1
ATOM 902 N N . LYS A 1 108 ? -7.862 -9.827 5.040 1.00 74.19 108 LYS A N 1
ATOM 903 C CA . LYS A 1 108 ? -9.037 -9.248 5.717 1.00 74.19 108 LYS A CA 1
ATOM 904 C C . LYS A 1 108 ? -8.987 -9.429 7.231 1.00 74.19 108 LYS A C 1
ATOM 906 O O . LYS A 1 108 ? -9.587 -8.632 7.950 1.00 74.19 108 LYS A O 1
ATOM 911 N N . TYR A 1 109 ? -8.239 -10.413 7.718 1.00 74.88 109 TYR A N 1
ATOM 912 C CA . TYR A 1 109 ? -8.066 -10.719 9.135 1.00 74.88 109 TYR A CA 1
ATOM 913 C C . TYR A 1 109 ? -6.760 -10.160 9.712 1.00 74.88 109 TYR A C 1
ATOM 915 O O . TYR A 1 109 ? -6.395 -10.495 10.834 1.00 74.88 109 TYR A O 1
ATOM 923 N N . VAL A 1 110 ? -6.054 -9.282 8.988 1.00 79.19 110 VAL A N 1
ATOM 924 C CA . VAL A 1 110 ? -4.829 -8.618 9.461 1.00 79.19 110 VAL A CA 1
ATOM 925 C C . VAL A 1 110 ? -5.112 -7.139 9.740 1.00 79.19 110 VAL A C 1
ATOM 927 O O . VAL A 1 110 ? -5.555 -6.405 8.858 1.00 79.19 110 VAL A O 1
ATOM 930 N N . ALA A 1 111 ? -4.843 -6.678 10.968 1.00 75.12 111 ALA A N 1
ATOM 931 C CA . ALA A 1 111 ? -5.047 -5.285 11.395 1.00 75.12 111 ALA A CA 1
ATOM 932 C C . ALA A 1 111 ? -3.875 -4.409 10.947 1.00 75.12 111 ALA A C 1
ATOM 934 O O . ALA A 1 111 ? -3.168 -3.816 11.761 1.00 75.12 111 ALA A O 1
ATOM 935 N N . ASP A 1 112 ? -3.654 -4.336 9.640 1.00 86.56 112 ASP A N 1
ATOM 936 C CA . ASP A 1 112 ? -2.622 -3.486 9.067 1.00 86.56 112 ASP A CA 1
ATOM 937 C C . ASP A 1 112 ? -3.226 -2.183 8.537 1.00 86.56 112 ASP A C 1
ATOM 939 O O . ASP A 1 112 ? -3.608 -2.044 7.377 1.00 86.56 112 ASP A O 1
ATOM 943 N N . ILE A 1 113 ? -3.291 -1.177 9.409 1.00 90.06 113 ILE A N 1
ATOM 944 C CA . ILE A 1 113 ? -3.681 0.177 9.004 1.00 90.06 113 ILE A CA 1
ATOM 945 C C . ILE A 1 113 ? -2.585 0.890 8.204 1.00 90.06 113 ILE A C 1
ATOM 947 O O . ILE A 1 113 ? -2.864 1.927 7.593 1.00 90.06 113 ILE A O 1
ATOM 951 N N . GLN A 1 114 ? -1.339 0.413 8.258 1.00 91.69 114 GLN A N 1
ATOM 952 C CA . GLN A 1 114 ? -0.186 1.109 7.700 1.00 91.69 114 GLN A CA 1
ATOM 953 C C . GLN A 1 114 ? -0.143 0.948 6.190 1.00 91.69 114 GLN A C 1
ATOM 955 O O . GLN A 1 114 ? -0.023 1.959 5.501 1.00 91.69 114 GLN A O 1
ATOM 960 N N . THR A 1 115 ? -0.317 -0.265 5.668 1.00 93.19 115 THR A N 1
ATOM 961 C CA . THR A 1 115 ? -0.323 -0.529 4.220 1.00 93.19 115 THR A CA 1
ATOM 962 C C . THR A 1 115 ? -1.227 0.447 3.444 1.00 93.19 115 THR A C 1
ATOM 964 O O . THR A 1 115 ? -0.711 1.240 2.652 1.00 93.19 115 THR A O 1
ATOM 967 N N . PRO A 1 116 ? -2.545 0.536 3.707 1.00 94.50 116 PRO A N 1
ATOM 968 C CA . PRO A 1 116 ? -3.401 1.476 2.984 1.00 94.50 116 PRO A CA 1
ATOM 969 C C . PRO A 1 116 ? -3.177 2.946 3.380 1.00 94.50 116 PRO A C 1
ATOM 971 O O . PRO A 1 116 ? -3.522 3.844 2.610 1.00 94.50 116 PRO A O 1
ATOM 974 N N . SER A 1 117 ? -2.573 3.233 4.543 1.00 95.31 117 SER A N 1
ATOM 975 C CA . SER A 1 117 ? -2.185 4.607 4.915 1.00 95.31 117 SER A CA 1
ATOM 976 C C . SER A 1 117 ? -1.026 5.143 4.074 1.00 95.31 117 SER A C 1
ATOM 978 O O . SER A 1 117 ? -0.954 6.354 3.862 1.00 95.31 117 SER A O 1
ATOM 980 N N . HIS A 1 118 ? -0.145 4.268 3.584 1.00 96.31 118 HIS A N 1
ATOM 981 C CA . HIS A 1 118 ? 0.967 4.632 2.705 1.00 96.31 118 HIS A CA 1
ATOM 982 C C . HIS A 1 118 ? 0.568 4.757 1.230 1.00 96.31 118 HIS A C 1
ATOM 984 O O . HIS A 1 118 ? 1.413 5.102 0.410 1.00 96.31 118 HIS A O 1
ATOM 990 N N . LEU A 1 119 ? -0.714 4.557 0.901 1.00 96.94 119 LEU A N 1
ATOM 991 C CA . LEU A 1 119 ? -1.266 4.652 -0.453 1.00 96.94 119 LEU A CA 1
ATOM 992 C C . LEU A 1 119 ? -2.275 5.810 -0.599 1.00 96.94 119 LEU A C 1
ATOM 994 O O . LEU A 1 119 ? -3.442 5.590 -0.956 1.00 96.94 119 LEU A O 1
ATOM 998 N N . PRO A 1 120 ? -1.892 7.065 -0.292 1.00 96.69 120 PRO A N 1
ATOM 999 C CA . PRO A 1 120 ? -2.819 8.188 -0.312 1.00 96.69 120 PRO A CA 1
ATOM 1000 C C . PRO A 1 120 ? -3.295 8.560 -1.718 1.00 96.69 120 PRO A C 1
ATOM 1002 O O . PRO A 1 120 ? -4.311 9.254 -1.818 1.00 96.69 120 PRO A O 1
ATOM 1005 N N . SER A 1 121 ? -2.636 8.142 -2.803 1.00 96.88 121 SER A N 1
ATOM 1006 C CA . SER A 1 121 ? -3.178 8.317 -4.160 1.00 96.88 121 SER A CA 1
ATOM 1007 C C . SER A 1 121 ? -4.407 7.441 -4.396 1.00 96.88 121 SER A C 1
ATOM 1009 O O . SER A 1 121 ? -5.359 7.870 -5.055 1.00 96.88 121 SER A O 1
ATOM 1011 N N . ILE A 1 122 ? -4.430 6.261 -3.775 1.00 97.62 122 ILE A N 1
ATOM 1012 C CA . ILE A 1 122 ? -5.466 5.244 -3.957 1.00 97.62 122 ILE A CA 1
ATOM 1013 C C . ILE A 1 122 ? -6.607 5.430 -2.957 1.00 97.62 122 ILE A C 1
ATOM 1015 O O . ILE A 1 122 ? -7.774 5.524 -3.351 1.00 97.62 122 ILE A O 1
ATOM 1019 N N . TYR A 1 123 ? -6.280 5.529 -1.666 1.00 97.50 123 TYR A N 1
ATOM 1020 C CA . TYR A 1 123 ? -7.259 5.494 -0.584 1.00 97.50 123 TYR A CA 1
ATOM 1021 C C . TYR A 1 123 ? -7.413 6.844 0.117 1.00 97.50 123 TYR A C 1
ATOM 1023 O O . TYR A 1 123 ? -6.475 7.608 0.350 1.00 97.50 123 TYR A O 1
ATOM 1031 N N . LYS A 1 124 ? -8.651 7.141 0.504 1.00 96.62 124 LYS A N 1
ATOM 1032 C CA . LYS A 1 124 ? -9.005 8.187 1.453 1.00 96.62 124 LYS A CA 1
ATOM 1033 C C . LYS A 1 124 ? -9.188 7.539 2.821 1.00 96.62 124 LYS A C 1
ATOM 1035 O O . LYS A 1 124 ? -10.172 6.839 3.047 1.00 96.62 124 LYS A O 1
ATOM 1040 N N . LYS A 1 125 ? -8.260 7.827 3.730 1.00 95.81 125 LYS A N 1
ATOM 1041 C CA . LYS A 1 125 ? -8.330 7.435 5.139 1.00 95.81 125 LYS A CA 1
ATOM 1042 C C . LYS A 1 125 ? -9.409 8.249 5.858 1.00 95.81 125 LYS A C 1
ATOM 1044 O O . LYS A 1 125 ? -9.339 9.478 5.886 1.00 95.81 125 LYS A O 1
ATOM 1049 N N . MET A 1 126 ? -10.411 7.577 6.416 1.00 95.94 126 MET A N 1
ATOM 1050 C CA . MET A 1 126 ? -11.521 8.188 7.149 1.00 95.94 126 MET A CA 1
ATOM 1051 C C . MET A 1 126 ? -11.543 7.641 8.578 1.00 95.94 126 MET A C 1
ATOM 1053 O O . MET A 1 126 ? -11.688 6.431 8.735 1.00 95.94 126 MET A O 1
ATOM 1057 N N . PRO A 1 127 ? -11.387 8.476 9.621 1.00 95.62 127 PRO A N 1
ATOM 1058 C CA . PRO A 1 127 ? -11.473 7.998 10.993 1.00 95.62 127 PRO A CA 1
ATOM 1059 C C . PRO A 1 127 ? -12.887 7.497 11.279 1.00 95.62 127 PRO A C 1
ATOM 1061 O O . PRO A 1 127 ? -13.872 8.134 10.901 1.00 95.62 127 PRO A O 1
ATOM 1064 N N . VAL A 1 128 ? -12.975 6.363 11.959 1.00 93.38 128 VAL A N 1
ATOM 1065 C CA . VAL A 1 128 ? -14.238 5.761 12.385 1.00 93.38 128 VAL A CA 1
ATOM 1066 C C . VAL A 1 128 ? -14.154 5.387 13.858 1.00 93.38 128 VAL A C 1
ATOM 1068 O O . VAL A 1 128 ? -13.100 5.000 14.372 1.00 93.38 128 VAL A O 1
ATOM 1071 N N . LYS A 1 129 ? -15.284 5.534 14.545 1.00 93.75 129 LYS A N 1
ATOM 1072 C CA . LYS A 1 129 ? -15.449 5.206 15.957 1.00 93.75 129 LYS A CA 1
ATOM 1073 C C . LYS A 1 129 ? -16.817 4.562 16.140 1.00 93.75 129 LYS A C 1
ATOM 1075 O O . LYS A 1 129 ? -17.818 5.157 15.753 1.00 93.75 129 LYS A O 1
ATOM 1080 N N . GLN A 1 130 ? -16.849 3.366 16.715 1.00 91.62 130 GLN A N 1
ATOM 1081 C CA . GLN A 1 130 ? -18.081 2.622 16.984 1.00 91.62 130 GLN A CA 1
ATOM 1082 C C . GLN A 1 130 ? -18.107 2.219 18.447 1.00 91.62 130 GLN A C 1
ATOM 1084 O O . GLN A 1 130 ? -17.108 1.737 18.977 1.00 91.62 130 GLN A O 1
ATOM 1089 N N . GLU A 1 131 ? -19.242 2.444 19.096 1.00 93.81 131 GLU A N 1
ATOM 1090 C CA . GLU A 1 131 ? -19.486 1.971 20.454 1.00 93.81 131 GLU A CA 1
ATOM 1091 C C . GLU A 1 131 ? -19.603 0.445 20.466 1.00 93.81 131 GLU A C 1
ATOM 1093 O O . GLU A 1 131 ? -20.201 -0.145 19.566 1.00 93.81 131 GLU A O 1
ATOM 1098 N N . VAL A 1 132 ? -19.002 -0.179 21.475 1.00 92.00 132 VAL A N 1
ATOM 1099 C CA . VAL A 1 132 ? -19.001 -1.632 21.676 1.00 92.00 132 VAL A CA 1
ATOM 1100 C C . VAL A 1 132 ? -19.272 -1.951 23.142 1.00 92.00 132 VAL A C 1
ATOM 1102 O O . VAL A 1 132 ? -19.031 -1.123 24.028 1.00 92.00 132 VAL A O 1
ATOM 1105 N N . THR A 1 133 ? -19.754 -3.159 23.413 1.00 93.44 133 THR A N 1
ATOM 1106 C CA . THR A 1 133 ? -20.074 -3.585 24.776 1.00 93.44 133 THR A CA 1
ATOM 1107 C C . THR A 1 133 ? -18.835 -4.185 25.431 1.00 93.44 133 THR A C 1
ATOM 1109 O O . THR A 1 133 ? -18.294 -5.179 24.958 1.00 93.44 133 THR A O 1
ATOM 1112 N N . TYR A 1 134 ? -18.378 -3.609 26.545 1.00 94.31 134 TYR A N 1
ATOM 1113 C CA . TYR A 1 134 ? -17.284 -4.188 27.328 1.00 94.31 134 TYR A CA 1
ATOM 1114 C C . TYR A 1 134 ? -17.796 -5.221 28.329 1.00 94.31 134 TYR A C 1
ATOM 1116 O O . TYR A 1 134 ? -18.541 -4.903 29.263 1.00 94.31 134 TYR A O 1
ATOM 1124 N N . LEU A 1 135 ? -17.371 -6.467 28.143 1.00 93.69 135 LEU A N 1
ATOM 1125 C CA . LEU A 1 135 ? -17.817 -7.596 28.953 1.00 93.69 135 LEU A CA 1
ATOM 1126 C C . LEU A 1 135 ? -16.947 -7.787 30.196 1.00 93.69 135 LEU A C 1
ATOM 1128 O O . LEU A 1 135 ? -17.469 -8.174 31.239 1.00 93.69 135 LEU A O 1
ATOM 1132 N N . GLY A 1 136 ? -15.674 -7.405 30.124 1.00 94.31 136 GLY A N 1
ATOM 1133 C CA . GLY A 1 136 ? -14.701 -7.495 31.208 1.00 94.31 136 GLY A CA 1
ATOM 1134 C C . GLY A 1 136 ? -13.322 -7.865 30.669 1.00 94.31 136 GLY A C 1
ATOM 1135 O O . GLY A 1 136 ? -13.133 -7.990 29.457 1.00 94.31 136 GLY A O 1
ATOM 1136 N N . LYS A 1 137 ? -12.355 -8.051 31.561 1.00 94.25 137 LYS A N 1
ATOM 1137 C CA . LYS A 1 137 ? -11.013 -8.537 31.221 1.00 94.25 137 LYS A CA 1
ATOM 1138 C C . LYS A 1 137 ? -10.599 -9.683 32.132 1.00 94.25 137 LYS A C 1
ATOM 1140 O O . LYS A 1 137 ? -11.169 -9.829 33.208 1.00 94.25 137 LYS A O 1
ATOM 1145 N N . ASN A 1 138 ? -9.572 -10.415 31.721 1.00 92.00 138 ASN A N 1
ATOM 1146 C CA . ASN A 1 138 ? -8.753 -11.234 32.610 1.00 92.00 138 ASN A CA 1
ATOM 1147 C C . ASN A 1 138 ? -7.352 -10.597 32.749 1.00 92.00 138 ASN A C 1
ATOM 1149 O O . ASN A 1 138 ? -7.203 -9.370 32.620 1.00 92.00 138 ASN A O 1
ATOM 1153 N N . ASP A 1 139 ? -6.333 -11.400 33.048 1.00 90.56 139 ASP A N 1
ATOM 1154 C CA . ASP A 1 139 ? -4.960 -10.921 33.242 1.00 90.56 139 ASP A CA 1
ATOM 1155 C C . ASP A 1 139 ? -4.290 -10.445 31.945 1.00 90.56 139 ASP A C 1
ATOM 1157 O O . ASP A 1 139 ? -3.426 -9.569 31.989 1.00 90.56 139 ASP A O 1
ATOM 1161 N N . TYR A 1 140 ? -4.724 -10.954 30.789 1.00 89.38 140 TYR A N 1
ATOM 1162 C CA . TYR A 1 140 ? -4.047 -10.732 29.505 1.00 89.38 140 TYR A CA 1
ATOM 1163 C C . TYR A 1 140 ? -4.943 -10.138 28.421 1.00 89.38 140 TYR A C 1
ATOM 1165 O O . TYR A 1 140 ? -4.444 -9.495 27.494 1.00 89.38 140 TYR A O 1
ATOM 1173 N N . TYR A 1 141 ? -6.257 -10.324 28.528 1.00 90.81 141 TYR A N 1
ATOM 1174 C CA . TYR A 1 141 ? -7.198 -10.027 27.461 1.00 90.81 141 TYR A CA 1
ATOM 1175 C C . TYR A 1 141 ? -8.417 -9.243 27.938 1.00 90.81 141 TYR A C 1
ATOM 1177 O O . TYR A 1 141 ? -8.912 -9.439 29.046 1.00 90.81 141 TYR A O 1
ATOM 1185 N N . ALA A 1 142 ? -8.934 -8.391 27.057 1.00 91.81 142 ALA A N 1
ATOM 1186 C CA . ALA A 1 142 ? -10.240 -7.760 27.174 1.00 91.81 142 ALA A CA 1
ATOM 1187 C C . ALA A 1 142 ? -11.256 -8.465 26.270 1.00 91.81 142 ALA A C 1
ATOM 1189 O O . ALA A 1 142 ? -10.950 -8.807 25.125 1.00 91.81 142 ALA A O 1
ATOM 1190 N N . PHE A 1 143 ? -12.474 -8.630 26.781 1.00 91.06 143 PHE A N 1
ATOM 1191 C CA . PHE A 1 143 ? -13.598 -9.239 26.083 1.00 91.06 143 PHE A CA 1
ATOM 1192 C C . PHE A 1 143 ? -14.616 -8.164 25.715 1.00 91.06 143 PHE A C 1
ATOM 1194 O O . PHE A 1 143 ? -15.086 -7.396 26.564 1.00 91.06 143 PHE A O 1
ATOM 1201 N N . ILE A 1 144 ? -14.935 -8.096 24.429 1.00 89.94 144 ILE A N 1
ATOM 1202 C CA . ILE A 1 144 ? -15.791 -7.072 23.836 1.00 89.94 144 ILE A CA 1
ATOM 1203 C C . ILE A 1 144 ? -16.858 -7.753 23.002 1.00 89.94 144 ILE A C 1
ATOM 1205 O O . ILE A 1 144 ? -16.540 -8.644 22.230 1.00 89.94 144 ILE A O 1
ATOM 1209 N N . 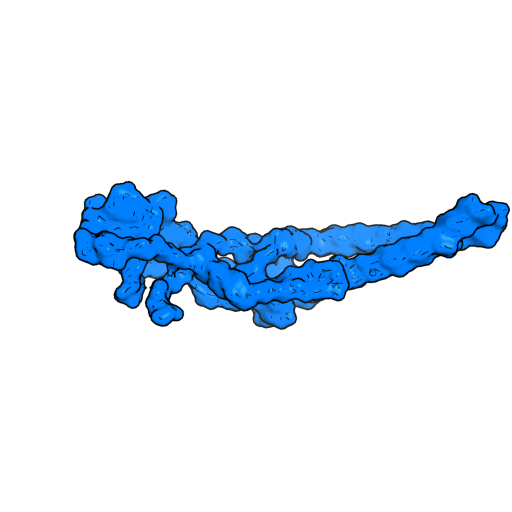GLU A 1 145 ? -18.096 -7.301 23.103 1.00 88.31 145 GLU A N 1
ATOM 1210 C CA . GLU A 1 145 ? -19.176 -7.740 22.232 1.00 88.31 145 GLU A CA 1
ATOM 1211 C C . GLU A 1 145 ? -19.518 -6.661 21.201 1.00 88.31 145 GLU A C 1
ATOM 1213 O O . GLU A 1 145 ? -19.651 -5.472 21.515 1.00 88.31 145 GLU A O 1
ATOM 1218 N N . LEU A 1 146 ? -19.670 -7.105 19.956 1.00 85.81 146 LEU A N 1
ATOM 1219 C CA . LEU A 1 146 ? -20.184 -6.329 18.837 1.00 85.81 146 LEU A CA 1
ATOM 1220 C C . LEU A 1 146 ? -21.161 -7.207 18.055 1.00 85.81 146 LEU A C 1
ATOM 1222 O O . LEU A 1 146 ? -20.797 -8.301 17.642 1.00 85.81 146 LEU A O 1
ATOM 1226 N N . ASN A 1 147 ? -22.379 -6.719 17.812 1.00 83.62 147 ASN A N 1
ATOM 1227 C CA . ASN A 1 147 ? -23.402 -7.436 17.038 1.00 83.62 147 ASN A CA 1
ATOM 1228 C C . ASN A 1 147 ? -23.647 -8.879 17.534 1.00 83.62 147 ASN A C 1
ATOM 1230 O O . ASN A 1 147 ? -23.747 -9.797 16.726 1.00 83.62 147 ASN A O 1
ATOM 1234 N N . ASN A 1 148 ? -23.735 -9.074 18.857 1.00 83.12 148 ASN A N 1
ATOM 1235 C CA . ASN A 1 148 ? -23.889 -10.380 19.525 1.00 83.12 148 ASN A CA 1
ATOM 1236 C C . ASN A 1 148 ? -22.713 -11.354 19.333 1.00 83.12 148 ASN A C 1
ATOM 1238 O O . ASN A 1 148 ? -22.841 -12.544 19.612 1.00 83.12 148 ASN A O 1
ATOM 1242 N N . VAL A 1 149 ? -21.567 -10.861 18.863 1.00 82.75 149 VAL A N 1
ATOM 1243 C CA . VAL A 1 149 ? -20.337 -11.640 18.744 1.00 82.75 149 VAL A CA 1
ATOM 1244 C C . VAL A 1 149 ? -19.328 -11.116 19.745 1.00 82.75 149 VAL A C 1
ATOM 1246 O O . VAL A 1 149 ? -18.979 -9.932 19.747 1.00 82.75 149 VAL A O 1
ATOM 1249 N N . VAL A 1 150 ? -18.867 -12.011 20.610 1.00 85.38 150 VAL A N 1
ATOM 1250 C CA . VAL A 1 150 ? -17.814 -11.721 21.580 1.00 85.38 150 VAL A CA 1
ATOM 1251 C C . VAL A 1 150 ? -16.463 -11.791 20.877 1.00 85.38 150 VAL A C 1
ATOM 1253 O O . VAL A 1 150 ? -16.254 -12.562 19.959 1.00 85.38 150 VAL A O 1
ATOM 1256 N N . MET A 1 151 ? -15.518 -10.954 21.261 1.00 84.00 151 MET A N 1
ATOM 1257 C CA . MET A 1 151 ? -14.175 -10.925 20.705 1.00 84.00 151 MET A CA 1
ATOM 1258 C C . MET A 1 151 ? -13.182 -10.720 21.833 1.00 84.00 151 MET A C 1
ATOM 1260 O O . MET A 1 151 ? -13.468 -10.035 22.819 1.00 84.00 151 MET A O 1
ATOM 1264 N N . LYS A 1 152 ? -11.994 -11.292 21.652 1.00 85.62 152 LYS A N 1
ATOM 1265 C CA . LYS A 1 152 ? -10.897 -11.237 22.612 1.00 85.62 152 LYS A CA 1
ATOM 1266 C C . LYS A 1 152 ? -9.754 -10.402 22.047 1.00 85.62 152 LYS A C 1
ATOM 1268 O O . LYS A 1 152 ? -9.260 -10.702 20.964 1.00 85.62 152 LYS A O 1
ATOM 1273 N N . PHE A 1 153 ? -9.303 -9.404 22.801 1.00 86.81 153 PHE A N 1
ATOM 1274 C CA . PHE A 1 153 ? -8.179 -8.542 22.424 1.00 86.81 153 PHE A CA 1
ATOM 1275 C C . PHE A 1 153 ? -7.098 -8.571 23.482 1.00 86.81 153 PHE A C 1
ATOM 1277 O O . PHE A 1 153 ? -7.407 -8.567 24.672 1.00 86.81 153 PHE A O 1
ATOM 1284 N N . SER A 1 154 ? -5.835 -8.572 23.058 1.00 88.50 154 SER A N 1
ATOM 1285 C CA . SER A 1 154 ? -4.721 -8.368 23.981 1.00 88.50 154 SER A CA 1
ATOM 1286 C C . SER A 1 154 ? -4.893 -7.028 24.689 1.00 88.50 154 SER A C 1
ATOM 1288 O O . SER A 1 154 ? -5.221 -6.021 24.056 1.00 88.50 154 SER A O 1
ATOM 1290 N N . LEU A 1 155 ? -4.640 -6.986 25.998 1.00 90.19 155 LEU A N 1
ATOM 1291 C CA . LEU A 1 155 ? -4.633 -5.723 26.738 1.00 90.19 155 LEU A CA 1
ATOM 1292 C C . LEU A 1 155 ? -3.581 -4.740 26.196 1.00 90.19 155 LEU A C 1
ATOM 1294 O O . LEU A 1 155 ? -3.756 -3.536 26.360 1.00 90.19 155 LEU A O 1
ATOM 1298 N N . ALA A 1 156 ? -2.543 -5.227 25.503 1.00 88.12 156 ALA A N 1
ATOM 1299 C CA . ALA A 1 156 ? -1.558 -4.385 24.821 1.00 88.12 156 ALA A CA 1
ATOM 1300 C C . ALA A 1 156 ? -2.154 -3.583 23.646 1.00 88.12 156 ALA A C 1
ATOM 1302 O O . ALA A 1 156 ? -1.710 -2.469 23.380 1.00 88.12 156 ALA A O 1
ATOM 1303 N N . ASP A 1 157 ? -3.197 -4.109 22.995 1.00 85.44 157 ASP A N 1
ATOM 1304 C CA . ASP A 1 157 ? -3.908 -3.448 21.887 1.00 85.44 157 ASP A CA 1
ATOM 1305 C C . ASP A 1 157 ? -5.051 -2.542 22.386 1.00 85.44 157 ASP A C 1
ATOM 1307 O O . ASP A 1 157 ? -5.802 -1.940 21.604 1.00 85.44 157 ASP A O 1
ATOM 1311 N N . CYS A 1 158 ? -5.216 -2.466 23.710 1.00 90.62 158 CYS A N 1
ATOM 1312 C CA . CYS A 1 158 ? -6.277 -1.730 24.370 1.00 90.62 158 CYS A CA 1
ATOM 1313 C C . CYS A 1 158 ? -5.755 -0.425 24.981 1.00 90.62 158 CYS A C 1
ATOM 1315 O O . CYS A 1 158 ? -4.677 -0.353 25.566 1.00 90.62 158 CYS A O 1
ATOM 1317 N N . LYS A 1 159 ? -6.574 0.625 24.921 1.00 94.19 159 LYS A N 1
ATOM 1318 C CA . LYS A 1 159 ? -6.304 1.921 25.544 1.00 94.19 159 LYS A CA 1
ATOM 1319 C C . LYS A 1 159 ? -7.379 2.241 26.569 1.00 94.19 159 LYS A C 1
ATOM 1321 O O . LYS A 1 159 ? -8.550 2.366 26.229 1.00 94.19 159 LYS A O 1
ATOM 1326 N N . LYS A 1 160 ? -6.987 2.460 27.822 1.00 94.50 160 LYS A N 1
ATOM 1327 C CA . LYS A 1 160 ? -7.905 2.953 28.856 1.00 94.50 160 LYS A CA 1
ATOM 1328 C C . LYS A 1 160 ? -8.306 4.406 28.565 1.00 94.50 160 LYS A C 1
ATOM 1330 O O . LYS A 1 160 ? -7.438 5.255 28.362 1.00 94.50 160 LYS A O 1
ATOM 1335 N N . ILE A 1 161 ? -9.605 4.693 28.570 1.00 95.31 161 ILE A N 1
ATOM 1336 C CA . ILE A 1 161 ? -10.177 6.030 28.351 1.00 95.31 161 ILE A CA 1
ATOM 1337 C C . ILE A 1 161 ? -11.135 6.423 29.488 1.00 95.31 161 ILE A C 1
ATOM 1339 O O . ILE A 1 161 ? -11.749 5.546 30.094 1.00 95.31 161 ILE A O 1
ATOM 1343 N N . PRO A 1 162 ? -11.307 7.720 29.801 1.00 94.25 162 PRO A N 1
ATOM 1344 C CA . PRO A 1 162 ? -12.314 8.162 30.766 1.00 94.25 162 PRO A CA 1
ATOM 1345 C C . PRO A 1 162 ? -13.745 7.788 30.341 1.00 94.25 162 PRO A C 1
ATOM 1347 O O . PRO A 1 162 ? -14.077 7.840 29.157 1.00 94.25 162 PRO A O 1
ATOM 1350 N N . GLY A 1 163 ? -14.607 7.472 31.313 1.00 92.44 163 GLY A N 1
ATOM 1351 C CA . GLY A 1 163 ? -16.039 7.227 31.098 1.00 92.44 163 GLY A CA 1
ATOM 1352 C C . GLY A 1 163 ? -16.475 5.765 31.243 1.00 92.44 163 GLY A C 1
ATOM 1353 O O . GLY A 1 163 ? -15.757 4.935 31.802 1.00 92.44 163 GLY A O 1
ATOM 1354 N N . ASN A 1 164 ? -17.690 5.482 30.752 1.00 93.19 164 ASN A N 1
ATOM 1355 C CA . ASN A 1 164 ? -18.410 4.211 30.950 1.00 93.19 164 ASN A CA 1
ATOM 1356 C C . ASN A 1 164 ? -18.539 3.347 29.688 1.00 93.19 164 ASN A C 1
ATOM 1358 O O . ASN A 1 164 ? -18.979 2.206 29.778 1.00 93.19 164 ASN A O 1
ATOM 1362 N N . LYS A 1 165 ? -18.194 3.889 28.518 1.00 94.94 165 LYS A N 1
ATOM 1363 C CA . LYS A 1 165 ? -18.405 3.240 27.221 1.00 94.94 165 LYS A CA 1
ATOM 1364 C C . LYS A 1 165 ? -17.085 2.778 26.619 1.00 94.94 165 LYS A C 1
ATOM 1366 O O . LYS A 1 165 ? -16.083 3.483 26.742 1.00 94.94 165 LYS A O 1
ATOM 1371 N N . ALA A 1 166 ? -17.108 1.621 25.965 1.00 94.25 166 ALA A N 1
ATOM 1372 C CA . ALA A 1 166 ? -15.998 1.133 25.160 1.00 94.25 166 ALA A CA 1
ATOM 1373 C C . ALA A 1 166 ? -16.206 1.483 23.689 1.00 94.25 166 ALA A C 1
ATOM 1375 O O . ALA A 1 166 ? -17.340 1.633 23.227 1.00 94.25 166 ALA A O 1
ATOM 1376 N N . TYR A 1 167 ? -15.106 1.598 22.950 1.00 94.00 167 TYR A N 1
ATOM 1377 C CA . TYR A 1 167 ? -15.157 1.889 21.524 1.00 94.00 167 TYR A CA 1
ATOM 1378 C C . TYR A 1 167 ? -14.125 1.092 20.747 1.00 94.00 167 TYR A C 1
ATOM 1380 O O . TYR A 1 167 ? -12.980 0.947 21.168 1.00 94.00 167 TYR A O 1
ATOM 1388 N N . PHE A 1 168 ? -14.495 0.678 19.545 1.00 91.44 168 PHE A N 1
ATOM 1389 C CA . PHE A 1 168 ? -13.510 0.433 18.507 1.00 91.44 168 PHE A CA 1
ATOM 1390 C C . PHE A 1 168 ? -13.197 1.743 17.804 1.00 91.44 168 PHE A C 1
ATOM 1392 O O . PHE A 1 168 ? -14.089 2.524 17.461 1.00 91.44 168 PHE A O 1
ATOM 1399 N N . THR A 1 169 ? -11.906 1.989 17.614 1.00 92.12 169 THR A N 1
ATOM 1400 C CA . THR A 1 169 ? -11.411 3.138 16.862 1.00 92.12 169 THR A CA 1
ATOM 1401 C C . THR A 1 169 ? -10.431 2.663 15.809 1.00 92.12 169 THR A C 1
ATOM 1403 O O . THR A 1 169 ? -9.647 1.733 16.024 1.00 92.12 169 THR A O 1
ATOM 1406 N N . GLY A 1 170 ? -10.500 3.290 14.647 1.00 92.69 170 GLY A N 1
ATOM 1407 C CA . GLY A 1 170 ? -9.707 2.896 13.501 1.00 92.69 170 GLY A CA 1
ATOM 1408 C C . GLY A 1 170 ? -10.060 3.729 12.288 1.00 92.69 170 GLY A C 1
ATOM 1409 O O . GLY A 1 170 ? -10.456 4.893 12.414 1.00 92.69 170 GLY A O 1
ATOM 1410 N N . TYR A 1 171 ? -9.925 3.127 11.112 1.00 93.75 171 TYR A N 1
ATOM 1411 C CA . TYR A 1 171 ? -10.095 3.837 9.854 1.00 93.75 171 TYR A CA 1
ATOM 1412 C C . TYR A 1 171 ? -10.850 3.008 8.822 1.00 93.75 171 TYR A C 1
ATOM 1414 O O . TYR A 1 171 ? -10.624 1.811 8.666 1.00 93.75 171 TYR A O 1
ATOM 1422 N N . HIS A 1 172 ? -11.705 3.688 8.071 1.00 93.56 172 HIS A N 1
ATOM 1423 C CA . HIS A 1 172 ? -12.247 3.199 6.817 1.00 93.56 172 HIS A CA 1
ATOM 1424 C C . HIS A 1 172 ? -11.410 3.763 5.665 1.00 93.56 172 HIS A C 1
ATOM 1426 O O . HIS A 1 172 ? -11.148 4.971 5.617 1.00 93.56 172 HIS A O 1
ATOM 1432 N N . PHE A 1 173 ? -10.984 2.911 4.737 1.00 94.94 173 PHE A N 1
ATOM 1433 C CA . PHE A 1 173 ? -10.153 3.306 3.600 1.00 94.94 173 PHE A CA 1
ATOM 1434 C C . PHE A 1 173 ? -10.962 3.230 2.315 1.00 94.94 173 PHE A C 1
ATOM 1436 O O . PHE A 1 173 ? -11.076 2.188 1.684 1.00 94.94 173 PHE A O 1
ATOM 1443 N N . LYS A 1 174 ? -11.512 4.371 1.899 1.00 96.12 174 LYS A N 1
ATOM 1444 C CA . LYS A 1 174 ? -12.334 4.439 0.691 1.00 96.12 174 LYS A CA 1
ATOM 1445 C C . LYS A 1 174 ? -11.473 4.712 -0.531 1.00 96.12 174 LYS A C 1
ATOM 1447 O O . LYS A 1 174 ? -10.737 5.699 -0.541 1.00 96.12 174 LYS A O 1
ATOM 1452 N N . ILE A 1 175 ? -11.623 3.931 -1.597 1.00 96.25 175 ILE A N 1
ATOM 1453 C CA . ILE A 1 175 ? -10.967 4.240 -2.873 1.00 96.25 175 ILE A CA 1
ATOM 1454 C C . ILE A 1 175 ? -11.404 5.623 -3.379 1.00 96.25 175 ILE A C 1
ATOM 1456 O O . ILE A 1 175 ? -12.595 5.918 -3.512 1.00 96.25 175 ILE A O 1
ATOM 1460 N N . LYS A 1 176 ? -10.423 6.479 -3.687 1.00 95.81 176 LYS A N 1
ATOM 1461 C CA . LYS A 1 176 ? -10.644 7.842 -4.193 1.00 95.81 176 LYS A CA 1
ATOM 1462 C C . LYS A 1 176 ? -11.237 7.845 -5.596 1.00 95.81 176 LYS A C 1
ATOM 1464 O O . LYS A 1 176 ? -12.106 8.660 -5.895 1.00 95.81 176 LYS A O 1
ATOM 1469 N N . ASN A 1 177 ? -10.766 6.941 -6.453 1.00 96.75 177 ASN A N 1
ATOM 1470 C CA . ASN A 1 177 ? -11.201 6.832 -7.838 1.00 96.75 177 ASN A CA 1
ATOM 1471 C C . ASN A 1 177 ? -11.403 5.366 -8.227 1.00 96.75 177 ASN A C 1
ATOM 1473 O O . ASN A 1 177 ? -10.453 4.589 -8.256 1.00 96.75 177 ASN A O 1
ATOM 1477 N N . ARG A 1 178 ? -12.634 5.001 -8.600 1.00 96.00 178 ARG A N 1
ATOM 1478 C CA . ARG A 1 178 ? -12.992 3.628 -8.996 1.00 96.00 178 ARG A CA 1
ATOM 1479 C C . ARG A 1 178 ? -12.187 3.092 -10.181 1.00 96.00 178 ARG A C 1
ATOM 1481 O O . ARG A 1 178 ? -12.126 1.884 -10.357 1.00 96.00 178 ARG A O 1
ATOM 1488 N N . LYS A 1 179 ? -11.548 3.946 -10.987 1.00 97.69 179 LYS A N 1
ATOM 1489 C CA . LYS A 1 179 ? -10.636 3.497 -12.048 1.00 97.69 179 LYS A CA 1
ATOM 1490 C C . LYS A 1 179 ? -9.437 2.708 -11.505 1.00 97.69 179 LYS A C 1
ATOM 1492 O O . LYS A 1 179 ? -8.940 1.861 -12.233 1.00 97.69 179 LYS A O 1
ATOM 1497 N N . PHE A 1 180 ? -9.023 2.917 -10.250 1.00 97.69 180 PHE A N 1
ATOM 1498 C CA . PHE A 1 180 ? -7.983 2.098 -9.615 1.00 97.69 180 PHE A CA 1
ATOM 1499 C C . PHE A 1 180 ? -8.383 0.625 -9.484 1.00 97.69 180 PHE A C 1
ATOM 1501 O O . PHE A 1 180 ? -7.522 -0.238 -9.605 1.00 97.69 180 PHE A O 1
ATOM 1508 N N . LEU A 1 181 ? -9.679 0.317 -9.365 1.00 96.94 181 LEU A N 1
ATOM 1509 C CA . LEU A 1 181 ? -10.159 -1.071 -9.370 1.00 96.94 181 LEU A CA 1
ATOM 1510 C C . LEU A 1 181 ? -9.766 -1.799 -10.663 1.00 96.94 181 LEU A C 1
ATOM 1512 O O . LEU A 1 181 ? -9.401 -2.964 -10.642 1.00 96.94 181 LEU A O 1
ATOM 1516 N N . LYS A 1 182 ? -9.752 -1.094 -11.804 1.00 95.94 182 LYS A N 1
ATOM 1517 C CA . LYS A 1 182 ? -9.317 -1.669 -13.090 1.00 95.94 182 LYS A CA 1
ATOM 1518 C C . LYS A 1 182 ? -7.815 -1.959 -13.147 1.00 95.94 182 LYS A C 1
ATOM 1520 O O . LYS A 1 182 ? -7.372 -2.650 -14.055 1.00 95.94 182 LYS A O 1
ATOM 1525 N N . LEU A 1 183 ? -7.040 -1.407 -12.214 1.00 96.31 183 LEU A N 1
ATOM 1526 C CA . LEU A 1 183 ? -5.607 -1.660 -12.057 1.00 96.31 183 LEU A CA 1
ATOM 1527 C C . LEU A 1 183 ? -5.334 -2.734 -10.992 1.00 96.31 183 LEU A C 1
ATOM 1529 O O . LEU A 1 183 ? -4.181 -2.928 -10.610 1.00 96.31 183 LEU A O 1
ATOM 1533 N N . GLY A 1 184 ? -6.378 -3.436 -10.538 1.00 95.88 184 GLY A N 1
ATOM 1534 C CA . GLY A 1 184 ? -6.300 -4.503 -9.545 1.00 95.88 184 GLY A CA 1
ATOM 1535 C C . GLY A 1 184 ? -6.236 -4.009 -8.104 1.00 95.88 184 GLY A C 1
ATOM 1536 O O . GLY A 1 184 ? -5.907 -4.800 -7.233 1.00 95.88 184 GLY A O 1
ATOM 1537 N N . PHE A 1 185 ? -6.493 -2.725 -7.822 1.00 97.25 185 PHE A N 1
ATOM 1538 C CA . PHE A 1 185 ? -6.619 -2.269 -6.433 1.00 97.25 185 PHE A CA 1
ATOM 1539 C C . PHE A 1 185 ? -7.917 -2.771 -5.806 1.00 97.25 185 PHE A C 1
ATOM 1541 O O . PHE A 1 185 ? -8.959 -2.779 -6.460 1.00 97.25 185 PHE A O 1
ATOM 1548 N N . ILE A 1 186 ? -7.857 -3.131 -4.528 1.00 95.31 186 ILE A N 1
ATOM 1549 C CA . ILE A 1 186 ? -8.947 -3.804 -3.818 1.00 95.31 186 ILE A CA 1
ATOM 1550 C C . ILE A 1 186 ? -9.813 -2.794 -3.058 1.00 95.31 186 ILE A C 1
ATOM 1552 O O . ILE A 1 186 ? -9.316 -1.903 -2.374 1.00 95.31 186 ILE A O 1
ATOM 1556 N N . ASP A 1 187 ? -11.137 -2.937 -3.142 1.00 93.31 187 ASP A N 1
ATOM 1557 C CA . ASP A 1 187 ? -12.056 -2.134 -2.331 1.00 93.31 187 ASP A CA 1
ATOM 1558 C C . ASP A 1 187 ? -12.081 -2.634 -0.878 1.00 93.31 187 ASP A C 1
ATOM 1560 O O . ASP A 1 187 ? -12.632 -3.696 -0.577 1.00 93.31 187 ASP A O 1
ATOM 1564 N N . LEU A 1 188 ? -11.491 -1.858 0.033 1.00 91.31 188 LEU A N 1
ATOM 1565 C CA . LEU A 1 188 ? -11.415 -2.177 1.459 1.00 91.31 188 LEU A CA 1
ATOM 1566 C C . LEU A 1 188 ? -12.755 -1.886 2.148 1.00 91.31 188 LEU A C 1
ATOM 1568 O O . LEU A 1 188 ? -12.965 -0.835 2.754 1.00 91.31 188 LEU A O 1
ATOM 1572 N N . LYS A 1 189 ? -13.685 -2.839 2.039 1.00 87.19 189 LYS A N 1
ATOM 1573 C CA . LYS A 1 189 ? -15.054 -2.706 2.568 1.00 87.19 189 LYS A CA 1
ATOM 1574 C C . LYS A 1 189 ? -15.108 -2.623 4.093 1.00 87.19 189 LYS A C 1
ATOM 1576 O O . LYS A 1 189 ? -15.980 -1.944 4.635 1.00 87.19 189 LYS A O 1
ATOM 1581 N N . HIS A 1 190 ? -14.198 -3.312 4.774 1.00 86.06 190 HIS A N 1
ATOM 1582 C CA . HIS A 1 190 ? -14.185 -3.408 6.230 1.00 86.06 190 HIS A CA 1
ATOM 1583 C C . HIS A 1 190 ? -13.394 -2.262 6.862 1.00 86.06 190 HIS A C 1
ATOM 1585 O O . HIS A 1 190 ? -12.477 -1.693 6.267 1.00 86.06 190 HIS A O 1
ATOM 1591 N N . ASN A 1 191 ? -13.757 -1.919 8.093 1.00 89.06 191 ASN A N 1
ATOM 1592 C CA . ASN A 1 191 ? -13.008 -0.940 8.862 1.00 89.06 191 ASN A CA 1
ATOM 1593 C C . ASN A 1 191 ? -11.771 -1.609 9.467 1.00 89.06 191 ASN A C 1
ATOM 1595 O O . ASN A 1 191 ? -11.869 -2.672 10.075 1.00 89.06 191 ASN A O 1
ATOM 1599 N N . LEU A 1 192 ? -10.618 -0.960 9.357 1.00 89.00 192 LEU A N 1
ATOM 1600 C CA . LEU A 1 192 ? -9.377 -1.457 9.940 1.00 89.00 192 LEU A CA 1
ATOM 1601 C C . LEU A 1 192 ? -9.220 -0.894 11.350 1.00 89.00 192 LEU A C 1
ATOM 1603 O O . LEU A 1 192 ? -9.269 0.328 11.543 1.00 89.00 192 LEU A O 1
ATOM 1607 N N . ARG A 1 193 ? -9.058 -1.772 12.343 1.00 89.31 193 ARG A N 1
ATOM 1608 C CA . ARG A 1 193 ? -8.930 -1.364 13.747 1.00 89.31 193 ARG A CA 1
ATOM 1609 C C . ARG A 1 193 ? -7.540 -0.785 13.999 1.00 89.31 193 ARG A C 1
ATOM 1611 O O . ARG A 1 193 ? -6.539 -1.383 13.633 1.00 89.31 193 ARG A O 1
ATOM 1618 N N . GLU A 1 194 ? -7.481 0.346 14.697 1.00 89.19 194 GLU A N 1
ATOM 1619 C CA . GLU A 1 194 ? -6.235 0.850 15.286 1.00 89.19 194 GLU A CA 1
ATOM 1620 C C . GLU A 1 194 ? -6.099 0.373 16.738 1.00 89.19 194 GLU A C 1
ATOM 1622 O O . GLU A 1 194 ? -5.061 -0.149 17.124 1.00 89.19 194 GLU A O 1
ATOM 1627 N N . LYS A 1 195 ? -7.153 0.538 17.547 1.00 88.50 195 LYS A N 1
ATOM 1628 C CA . LYS A 1 195 ? -7.141 0.215 18.982 1.00 88.50 195 LYS A CA 1
ATOM 1629 C C . LYS A 1 195 ? -8.544 -0.013 19.534 1.00 88.50 195 LYS A C 1
ATOM 1631 O O . LYS A 1 195 ? -9.535 0.495 18.993 1.00 88.50 195 LYS A O 1
ATOM 1636 N N . VAL A 1 196 ? -8.605 -0.719 20.660 1.00 91.25 196 VAL A N 1
ATOM 1637 C CA . VAL A 1 196 ? -9.820 -0.874 21.470 1.00 91.25 196 VAL A CA 1
ATOM 1638 C C . VAL A 1 196 ? -9.759 0.089 22.651 1.00 91.25 196 VAL A C 1
ATOM 1640 O O . VAL A 1 196 ? -8.865 0.007 23.485 1.00 91.25 196 VAL A O 1
ATOM 1643 N N . GLU A 1 197 ? -10.696 1.022 22.741 1.00 94.94 197 GLU A N 1
ATOM 1644 C CA . GLU A 1 197 ? -10.787 1.956 23.860 1.00 94.94 197 GLU A CA 1
ATOM 1645 C C . GLU A 1 197 ? -11.665 1.363 24.971 1.00 94.94 197 GLU A C 1
ATOM 1647 O O . GLU A 1 197 ? -12.844 1.089 24.748 1.00 94.94 197 GLU A O 1
ATOM 1652 N N . LEU A 1 198 ? -11.099 1.173 26.166 1.00 95.81 198 LEU A N 1
ATOM 1653 C CA . LEU A 1 198 ? -11.768 0.561 27.317 1.00 95.81 198 LEU A CA 1
ATOM 1654 C C . LEU A 1 198 ? -12.160 1.612 28.371 1.00 95.81 198 LEU A C 1
ATOM 1656 O O . LEU A 1 198 ? -11.330 2.457 28.720 1.00 95.81 198 LEU A O 1
ATOM 1660 N N . PRO A 1 199 ? -13.376 1.550 28.937 1.00 96.25 199 PRO A N 1
ATOM 1661 C CA . PRO A 1 199 ? -13.863 2.516 29.917 1.00 96.25 199 PRO A CA 1
ATOM 1662 C C . PRO A 1 199 ? -13.123 2.411 31.250 1.00 96.25 199 PRO A C 1
ATOM 1664 O O . PRO A 1 199 ? -13.026 1.338 31.842 1.00 96.25 199 PRO A O 1
ATOM 1667 N N . ALA A 1 200 ? -12.645 3.539 31.773 1.00 94.50 200 ALA A N 1
ATOM 1668 C CA . ALA A 1 200 ? -11.901 3.585 33.026 1.00 94.50 200 ALA A CA 1
ATOM 1669 C C . ALA A 1 200 ? -12.730 3.128 34.234 1.00 94.50 200 ALA A C 1
ATOM 1671 O O . ALA A 1 200 ? -12.175 2.488 35.127 1.00 94.50 200 ALA A O 1
ATOM 1672 N N . ASN A 1 201 ? -14.033 3.425 34.237 1.00 94.50 201 ASN A N 1
ATOM 1673 C CA . ASN A 1 201 ? -14.922 3.182 35.376 1.00 94.50 201 ASN A CA 1
ATOM 1674 C C . ASN A 1 201 ? -15.228 1.696 35.583 1.00 94.50 201 ASN A C 1
ATOM 1676 O O . ASN A 1 201 ? -15.421 1.259 36.712 1.00 94.50 201 ASN A O 1
ATOM 1680 N N . SER A 1 202 ? -15.236 0.914 34.505 1.00 93.25 202 SER A N 1
ATOM 1681 C CA . SER A 1 202 ? -15.426 -0.536 34.556 1.00 93.25 202 SER A CA 1
ATOM 1682 C C . SER A 1 202 ? -14.171 -1.309 34.163 1.00 93.25 202 SER A C 1
ATOM 1684 O O . SER A 1 202 ? -14.236 -2.524 34.077 1.00 93.25 202 SER A O 1
ATOM 1686 N N . TYR A 1 203 ? -13.017 -0.654 33.993 1.00 92.31 203 TYR A N 1
ATOM 1687 C CA . TYR A 1 203 ? -11.782 -1.263 33.477 1.00 92.31 203 TYR A CA 1
ATOM 1688 C C . TYR A 1 203 ? -11.386 -2.562 34.197 1.00 92.31 203 TYR A C 1
ATOM 1690 O O . TYR A 1 203 ? -11.005 -3.532 33.551 1.00 92.31 203 TYR A O 1
ATOM 1698 N N . ASN A 1 204 ? -11.525 -2.599 35.527 1.00 93.62 204 ASN A N 1
ATOM 1699 C CA . ASN A 1 204 ? -11.183 -3.757 36.361 1.00 93.62 204 ASN A CA 1
ATOM 1700 C C . ASN A 1 204 ? -12.314 -4.793 36.497 1.00 93.62 204 ASN A C 1
ATOM 1702 O O . ASN A 1 204 ? -12.184 -5.725 37.287 1.00 93.62 204 ASN A O 1
ATOM 1706 N N . LYS A 1 205 ? -13.423 -4.637 35.764 1.00 94.88 205 LYS A N 1
ATOM 1707 C CA . LYS A 1 205 ? -14.497 -5.631 35.707 1.00 94.88 205 LYS A CA 1
ATOM 1708 C C . LYS A 1 205 ? -13.916 -6.947 35.192 1.00 94.88 205 LYS A C 1
ATOM 1710 O O . LYS A 1 205 ? -13.399 -6.994 34.075 1.00 94.88 205 LYS A O 1
ATOM 1715 N N . GLN A 1 206 ? -14.021 -7.991 36.005 1.00 95.12 206 GLN A N 1
ATOM 1716 C CA . GLN A 1 206 ? -13.654 -9.341 35.596 1.00 95.12 206 GLN A CA 1
ATOM 1717 C C . GLN A 1 206 ? -14.691 -9.873 34.608 1.00 95.12 206 GLN A C 1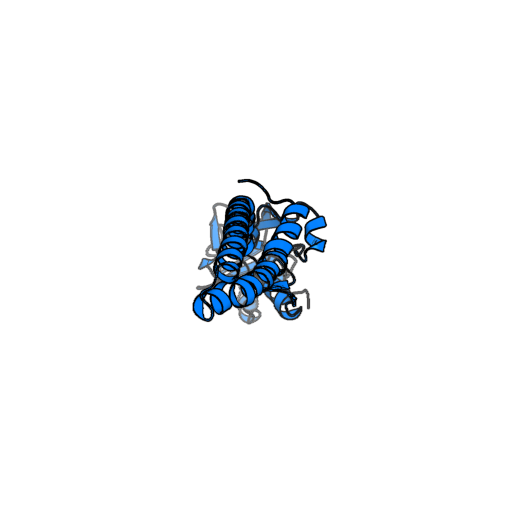
ATOM 1719 O O . GLN A 1 206 ? -15.891 -9.624 34.762 1.00 95.12 206 GLN A O 1
ATOM 1724 N N . VAL A 1 207 ? -14.218 -10.555 33.567 1.00 92.94 207 VAL A N 1
ATOM 1725 C CA . VAL A 1 207 ? -15.098 -11.288 32.651 1.00 92.94 207 VAL A CA 1
ATOM 1726 C C . VAL A 1 207 ? -15.746 -12.466 33.393 1.00 92.94 207 VAL A C 1
ATOM 1728 O O . VAL A 1 207 ? -15.193 -12.979 34.363 1.00 92.94 207 VAL A O 1
ATOM 1731 N N . SER A 1 208 ? -16.943 -12.878 32.983 1.00 90.88 208 SER A N 1
ATOM 1732 C CA . SER A 1 208 ? -17.596 -14.055 33.556 1.00 90.88 208 SER A CA 1
ATOM 1733 C C . SER A 1 208 ? -16.988 -15.351 33.010 1.00 90.88 208 SER A C 1
ATOM 1735 O O . SER A 1 208 ? -16.685 -15.444 31.819 1.00 90.88 208 SER A O 1
ATOM 1737 N N . SER A 1 209 ? -16.866 -16.375 33.862 1.00 86.50 209 SER A N 1
ATOM 1738 C CA . SER A 1 209 ? -16.217 -17.653 33.522 1.00 86.50 209 SER A CA 1
ATOM 1739 C C . SER A 1 209 ? -16.843 -18.341 32.307 1.00 86.50 209 SER A C 1
ATOM 1741 O O . SER A 1 209 ? -16.130 -18.874 31.472 1.00 86.50 209 SER A O 1
ATOM 1743 N N . ASN A 1 210 ? -18.164 -18.239 32.129 1.00 86.31 210 ASN A N 1
ATOM 1744 C CA . ASN A 1 210 ? -18.848 -18.792 30.957 1.00 86.31 210 ASN A CA 1
ATOM 1745 C C . ASN A 1 210 ? -18.402 -18.154 29.629 1.00 86.31 210 ASN A C 1
ATOM 1747 O O . ASN A 1 210 ? -18.437 -18.811 28.598 1.00 86.31 210 ASN A O 1
ATOM 1751 N N . ILE A 1 211 ? -18.031 -16.872 29.621 1.00 82.81 211 ILE A N 1
ATOM 1752 C CA . I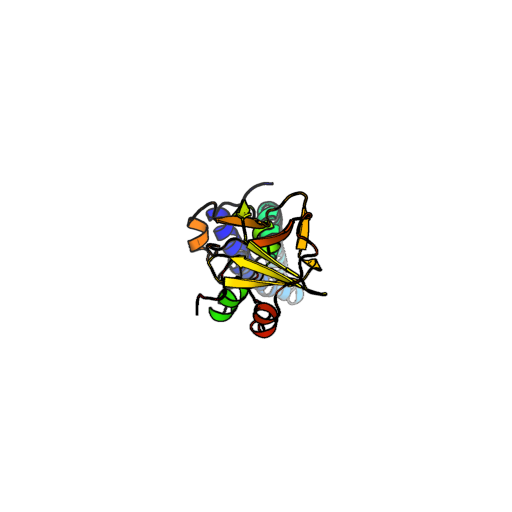LE A 1 211 ? -17.542 -16.195 28.415 1.00 82.81 211 ILE A CA 1
ATOM 1753 C C . ILE A 1 211 ? -16.084 -16.580 28.181 1.00 82.81 211 ILE A C 1
ATOM 1755 O O . ILE A 1 211 ? -15.697 -16.837 27.047 1.00 82.81 211 ILE A O 1
ATOM 1759 N N . GLU A 1 212 ? -15.296 -16.651 29.251 1.00 80.31 212 GLU A N 1
ATOM 1760 C CA . GLU A 1 212 ? -13.885 -17.026 29.193 1.00 80.31 212 GLU A CA 1
ATOM 1761 C C . GLU A 1 212 ? -13.682 -18.474 28.712 1.00 80.31 212 GLU A C 1
ATOM 1763 O O . GLU A 1 212 ? -12.892 -18.701 27.799 1.00 80.31 212 GLU A O 1
ATOM 1768 N N . GLU A 1 213 ? -14.445 -19.430 29.249 1.00 75.50 213 GLU A N 1
ATOM 1769 C CA . GLU A 1 21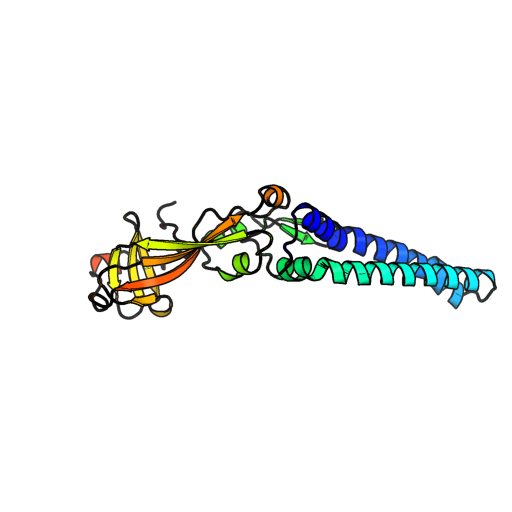3 ? -14.366 -20.861 28.910 1.00 75.50 213 GLU A CA 1
ATOM 1770 C C . GLU A 1 213 ? -14.853 -21.173 27.488 1.00 75.50 213 GLU A C 1
ATOM 1772 O O . GLU A 1 213 ? -14.322 -22.066 26.827 1.00 75.50 213 GLU A O 1
ATOM 1777 N N . ASN A 1 214 ? -15.844 -20.427 26.988 1.00 67.69 214 ASN A N 1
ATOM 1778 C CA . ASN A 1 214 ? -16.390 -20.630 25.644 1.00 67.69 214 ASN A CA 1
ATOM 1779 C C . ASN A 1 214 ? -15.528 -19.997 24.535 1.00 67.69 214 ASN A C 1
ATOM 1781 O O . ASN A 1 214 ? -15.749 -20.284 23.358 1.00 67.69 214 ASN A O 1
ATOM 1785 N N . TYR A 1 215 ? -14.541 -19.157 24.872 1.00 64.19 215 TYR A N 1
ATOM 1786 C CA . TYR A 1 215 ? -13.709 -18.440 23.897 1.00 64.19 215 TYR A CA 1
ATOM 1787 C C . TYR A 1 215 ? -12.282 -19.003 23.792 1.00 64.19 215 TYR A C 1
ATOM 1789 O O . TYR A 1 215 ? -11.284 -18.346 24.107 1.00 64.19 215 TYR A O 1
ATOM 1797 N N . ASN A 1 216 ? -12.176 -20.223 23.257 1.00 55.62 216 ASN A N 1
ATOM 1798 C CA . ASN A 1 216 ? -10.887 -20.866 22.960 1.00 55.62 216 ASN A CA 1
ATOM 1799 C C . ASN A 1 216 ? -10.233 -20.388 21.655 1.00 55.62 216 ASN A C 1
ATOM 1801 O O . ASN A 1 216 ? -9.064 -20.686 21.409 1.00 55.62 216 ASN A O 1
ATOM 1805 N N . HIS A 1 217 ? -10.938 -19.609 20.832 1.00 52.00 217 HIS A N 1
ATOM 1806 C CA . HIS A 1 217 ? -10.366 -19.042 19.617 1.00 52.00 217 HIS A CA 1
ATOM 1807 C C . HIS A 1 217 ? -9.774 -17.657 19.918 1.00 52.00 217 HIS A C 1
ATOM 1809 O O . HIS A 1 217 ? -10.495 -16.763 20.376 1.00 52.00 217 HIS A O 1
ATOM 1815 N N . PRO A 1 218 ? -8.461 -17.431 19.714 1.00 51.22 218 PRO A N 1
ATOM 1816 C CA . PRO A 1 218 ? -7.954 -16.071 19.623 1.00 51.22 218 PRO A CA 1
ATOM 1817 C C . PRO A 1 218 ? -8.671 -15.452 18.429 1.00 51.22 218 PRO A C 1
ATOM 1819 O O . PRO A 1 218 ? -8.472 -15.908 17.309 1.00 51.22 218 PRO A O 1
ATOM 1822 N N . GLY A 1 219 ? -9.570 -14.496 18.670 1.00 50.88 219 GLY A N 1
ATOM 1823 C CA . GLY A 1 219 ? -10.312 -13.877 17.583 1.00 50.88 219 GLY A CA 1
ATOM 1824 C C . GLY A 1 219 ? -9.316 -13.374 16.546 1.00 50.88 219 GLY A C 1
ATOM 1825 O O . GLY A 1 219 ? -8.585 -12.422 16.812 1.00 50.88 219 GLY A O 1
ATOM 1826 N N . LEU A 1 220 ? -9.320 -13.976 15.354 1.00 47.25 220 LEU A N 1
ATOM 1827 C CA . LEU A 1 220 ? -8.630 -13.482 14.153 1.00 47.25 220 LEU A CA 1
ATOM 1828 C C . LEU A 1 220 ? -9.292 -12.186 13.644 1.00 47.25 220 LEU A C 1
ATOM 1830 O O . LEU A 1 220 ? -9.155 -11.775 12.498 1.00 47.25 220 LEU A O 1
ATOM 1834 N N . VAL A 1 221 ? -10.043 -11.509 14.508 1.00 53.59 221 VAL A N 1
ATOM 1835 C CA . VAL A 1 221 ? -10.868 -10.358 14.210 1.00 53.59 221 VAL A CA 1
ATOM 1836 C C . VAL A 1 221 ? -9.993 -9.128 14.306 1.00 53.59 221 VAL A C 1
ATOM 1838 O O . VAL A 1 221 ? -10.011 -8.378 15.282 1.00 53.59 221 VAL A O 1
ATOM 1841 N N . ALA A 1 222 ? -9.150 -8.932 13.308 1.00 55.75 222 ALA A N 1
ATOM 1842 C CA . ALA A 1 222 ? -8.294 -7.764 13.264 1.00 55.75 222 ALA A CA 1
ATOM 1843 C C . ALA A 1 222 ? -9.047 -6.532 12.712 1.00 55.75 222 ALA A C 1
ATOM 1845 O O . ALA A 1 222 ? -8.774 -5.409 13.129 1.00 55.75 222 ALA A O 1
ATOM 1846 N N . ASN A 1 223 ? -10.096 -6.731 11.904 1.00 63.25 223 ASN A N 1
ATOM 1847 C CA . ASN A 1 223 ? -10.759 -5.653 11.163 1.00 63.25 223 ASN A CA 1
ATOM 1848 C C . ASN A 1 223 ? -12.273 -5.588 11.356 1.00 63.25 223 ASN A C 1
ATOM 1850 O O . ASN A 1 223 ? -12.996 -5.756 10.390 1.00 63.25 223 ASN A O 1
ATOM 1854 N N . TRP A 1 224 ? -12.782 -5.323 12.567 1.00 72.44 224 TRP A N 1
ATOM 1855 C CA . TRP A 1 224 ? -14.211 -4.978 12.767 1.00 72.44 224 TRP A CA 1
ATOM 1856 C C . TRP A 1 224 ? -15.221 -5.965 12.122 1.00 72.44 224 TRP A C 1
ATOM 1858 O O . TRP A 1 224 ? -16.370 -5.604 11.873 1.00 72.44 224 TRP A O 1
ATOM 1868 N N . ILE A 1 225 ? -14.779 -7.193 11.841 1.00 69.81 225 ILE A N 1
ATOM 1869 C CA . ILE A 1 225 ? -15.527 -8.274 11.205 1.00 69.81 225 ILE A CA 1
ATOM 1870 C C . ILE A 1 225 ? -15.886 -9.234 12.334 1.00 69.81 225 ILE A C 1
ATOM 1872 O O . ILE A 1 225 ? -14.985 -9.882 12.862 1.00 69.81 225 ILE A O 1
ATOM 1876 N N . PRO A 1 226 ? -17.150 -9.316 12.763 1.00 62.25 226 PRO A N 1
ATOM 1877 C CA . PRO A 1 226 ? -17.540 -10.356 13.700 1.00 62.25 226 PRO A CA 1
ATOM 1878 C C . PRO A 1 226 ? -17.231 -11.729 13.078 1.00 62.25 226 PRO A C 1
ATOM 1880 O O . PRO A 1 226 ? -17.577 -11.971 11.926 1.00 62.25 226 PRO A O 1
ATOM 1883 N N . ASP A 1 227 ? -16.590 -12.625 13.834 1.00 55.16 227 ASP A N 1
ATOM 1884 C CA . ASP A 1 227 ? -16.167 -13.980 13.409 1.00 55.16 227 ASP A CA 1
ATOM 1885 C C . ASP A 1 227 ? -17.351 -14.926 13.073 1.00 55.16 227 ASP A C 1
ATOM 1887 O O . ASP A 1 227 ? -17.204 -16.137 12.978 1.00 55.16 227 ASP A O 1
ATOM 1891 N N . SER A 1 228 ? -18.559 -14.378 12.916 1.00 46.69 228 SER A N 1
ATOM 1892 C CA . SER A 1 228 ? -19.795 -15.088 12.588 1.00 46.69 228 SER A CA 1
ATOM 1893 C C . SER A 1 228 ? -20.095 -15.151 11.085 1.00 46.69 228 SER A C 1
ATOM 1895 O O . SER A 1 228 ? -21.189 -15.563 10.719 1.00 46.69 228 SER A O 1
ATOM 1897 N N . GLU A 1 229 ? -19.189 -14.705 10.207 1.00 40.44 229 GLU A N 1
ATOM 1898 C CA . GLU A 1 229 ? -19.340 -14.832 8.742 1.00 40.44 229 GLU A CA 1
ATOM 1899 C C . GLU A 1 229 ? -18.813 -16.175 8.185 1.00 40.44 229 GLU A C 1
ATOM 1901 O O . GLU A 1 229 ? -18.377 -16.247 7.036 1.00 40.44 229 GLU A O 1
ATOM 1906 N N . LYS A 1 230 ? -18.875 -17.257 8.973 1.00 37.28 230 LYS A N 1
ATOM 1907 C CA . LYS A 1 230 ? -18.770 -18.633 8.464 1.00 37.28 230 LYS A CA 1
ATOM 1908 C C . LYS A 1 230 ? -20.054 -19.409 8.709 1.00 37.28 230 LYS A C 1
ATOM 1910 O O . LYS A 1 230 ? -20.550 -19.366 9.855 1.00 37.28 230 LYS A O 1
#

Radius of gyration: 26.96 Å; chains: 1; bounding box: 63×36×76 Å

Sequence (230 aa):
MLLVSPEQWANWDKWFNYTLPGYILILGTIFLFVGLIPFLCVHNKITYTLFGVTTVFLVTFLGIAYFKNKESTEYVKENHYLTPMVREYDAQIFSNKYYDPEEIEAFKYVADIQTPSHLPSIYKKMPVKQEVTYLGKNDYYAFIELNNVVMKFSLADCKKIPGNKAYFTGYHFKIKNRKFLKLGFIDLKHNLREKVELPANSYNKQVSSNIEENYNHPGLVANWIPDSEK

Secondary structure (DSSP, 8-state):
-PPPPHHHHHHHHHIIIIIHHHHHHHHHHHIIIIIIHHHHH--SHHHHHHHHHHHHHHHHHHHHHHHHHHHTHHHHHHHTT--TTTBSEEEETTEEEEPPHHHHHHHTT---SHHHHT-TTTEEEEEEEEEEEEEEE-SSEEEEEETTEEEEEEGGGEEEESSS-EEEEEEEEEES-GGGGGGTB----SPEEEEEEEETTTTTPBPPHHHHHH--S-----SS--TT--

Foldseek 3Di:
DDAQALVNLVVVLCVVQEVVVVCCVVLVVQLVPQADPCVVPPPDPRNPVSNVVSVVVVVVVVVVVVVVVVVCVLVVQLLVLDDLCWFQWDRHRVDTHGDDPVRNVLSQLPLDQPSLVSNVSFWDKDKDKDWWAWQAADPFWTWIDDPNFIAIDGCVQEAEDEDDIKMFIFTQIATPDCSVVVVGTDGRPFTRTRGIYDYPVCHHP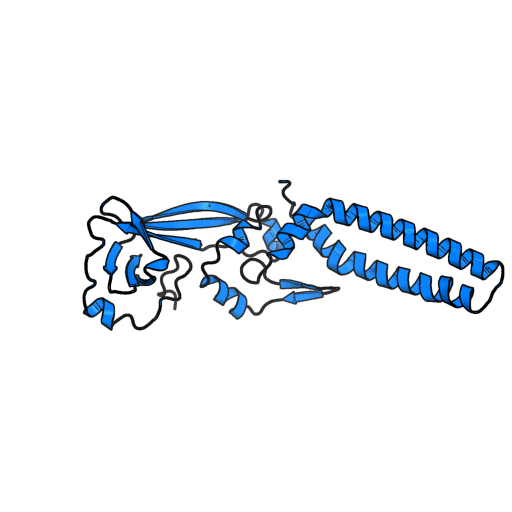HHDPVVVVVPPDNPSRRTNDRPPPD

Organism: Lactobacillus johnsonii (NCBI:txid33959)